Protein AF-A0A6B0V486-F1 (afdb_monomer_lite)

Sequence (222 aa):
MDATRIFWFTLKLLVATIGMCGATREKTVENYVDYVIKLSYTYIDAKIPDNESVVLKNVEIFLNDSLDPHFFREISLGKFSGLGTTFHRTGSCYVKEKRIEFTISCKIEFKDLHVQLPTIKDDGTIITLFINATGNLYLSWPKDENPVKVNIITLSNVTFKMKAYNTYGVESSTMPPTYSLDSDSPTQFKETYKLLFQHLITQGAFKDALELTFKNVPKHPF

Foldseek 3Di:
DDDDPPDPDQPDDDDPDDDDDDPPPRQDPQNVQQVLLLLLLVLCCVLQNQPDWDKDAFDWDDPPVDPDTDTDRIDTLAGKHCPSPQKGFDDDWDWDDDPFWIKIKTKIKRAQIWGFGDDPDPQQKTKIKTKIWIWIFIWIGTPVDDFIAGPWIGTPDIDIDMWIAGNVRHTDPDDDLCCDCDCPRPNNNVRVSVRVVRCCCTPHSVNVSSRVSSRPDDDDPD

Organism: Ixodes ricinus (NCBI:txid34613)

Secondary structure (DSSP, 8-state):
----------------------------HHHHHHHHHHHHHHHHHHHS-TTSEEEEEEEEE--TT-SSPEEEEEEEEEEEESTTTSEEEEEEEEEEE-SSEEEEEEEEEEEEEEEEPPPSSSS--EEEEEEEEEEEEEEEEESSS---EEEEEEEEEEEEEEEEE-TTSPEES---GGG---TT-TT-HHHHHHHHHHHHHHTSHHHHHHHHHHHHS-S---

Radius of gyration: 20.92 Å; chains: 1; bounding box: 58×48×55 Å

Structure (mmCIF, N/CA/C/O backbone):
data_AF-A0A6B0V486-F1
#
_entry.id   AF-A0A6B0V486-F1
#
loop_
_atom_site.group_PDB
_atom_site.id
_atom_site.type_symbol
_atom_site.label_atom_id
_atom_site.label_alt_id
_atom_site.label_comp_id
_atom_site.label_asym_id
_atom_site.label_entity_id
_atom_site.label_seq_id
_atom_site.pdbx_PDB_ins_code
_atom_site.Cartn_x
_atom_site.Cartn_y
_atom_site.Cartn_z
_atom_site.occupancy
_atom_site.B_iso_or_equiv
_atom_site.auth_seq_id
_atom_site.auth_comp_id
_atom_site.auth_asym_id
_atom_site.auth_atom_id
_atom_site.pdbx_PDB_model_num
ATOM 1 N N . MET A 1 1 ? -23.776 -28.032 10.895 1.00 40.59 1 MET A N 1
ATOM 2 C CA . MET A 1 1 ? -24.468 -26.971 10.138 1.00 40.59 1 MET A CA 1
ATOM 3 C C . MET A 1 1 ? -25.088 -26.056 11.160 1.00 40.59 1 MET A C 1
ATOM 5 O O . MET A 1 1 ? -26.015 -26.507 11.812 1.00 40.59 1 MET A O 1
ATOM 9 N N . ASP A 1 2 ? -24.560 -24.849 11.354 1.00 24.97 2 ASP A N 1
ATOM 10 C CA . ASP A 1 2 ? -25.366 -23.827 12.015 1.00 24.97 2 ASP A CA 1
ATOM 11 C C . ASP A 1 2 ? -24.940 -22.402 11.661 1.00 24.97 2 ASP A C 1
ATOM 13 O O . ASP A 1 2 ? -23.786 -22.136 11.326 1.00 24.97 2 ASP A O 1
ATOM 17 N N . ALA A 1 3 ? -25.945 -21.539 11.654 1.00 27.05 3 ALA A N 1
ATOM 18 C CA . ALA A 1 3 ? -26.083 -20.324 10.872 1.00 27.05 3 ALA A CA 1
ATOM 19 C C . ALA A 1 3 ? -25.024 -19.232 11.109 1.00 27.05 3 ALA A C 1
ATOM 21 O O . ALA A 1 3 ? -24.743 -18.801 12.228 1.00 27.05 3 ALA A O 1
ATOM 22 N N . THR A 1 4 ? -24.554 -18.682 9.991 1.00 36.38 4 THR A N 1
ATOM 23 C CA . THR A 1 4 ? -23.971 -17.349 9.818 1.00 36.38 4 THR A CA 1
ATOM 24 C C . THR A 1 4 ? -24.818 -16.268 10.506 1.00 36.38 4 THR A C 1
ATOM 26 O O . THR A 1 4 ? -25.744 -15.703 9.927 1.00 36.38 4 THR A O 1
ATOM 29 N N . ARG A 1 5 ? -24.481 -15.927 11.753 1.00 26.84 5 ARG A N 1
ATOM 30 C CA . ARG A 1 5 ? -24.965 -14.710 12.422 1.00 26.84 5 ARG A CA 1
ATOM 31 C C . ARG A 1 5 ? -24.118 -13.516 11.981 1.00 26.84 5 ARG A C 1
ATOM 33 O O . ARG A 1 5 ? -23.149 -13.143 12.635 1.00 26.84 5 ARG A O 1
ATOM 40 N N . ILE A 1 6 ? -24.495 -12.919 10.854 1.00 35.47 6 ILE A N 1
ATOM 41 C CA . ILE A 1 6 ? -24.053 -11.576 10.459 1.00 35.47 6 ILE A CA 1
ATOM 42 C C . ILE A 1 6 ? -24.842 -10.589 11.329 1.00 35.47 6 ILE A C 1
ATOM 44 O O . ILE A 1 6 ? -26.008 -10.301 11.064 1.00 35.47 6 ILE A O 1
ATOM 48 N N . PHE A 1 7 ? -24.238 -10.144 12.431 1.00 32.81 7 PHE A N 1
ATOM 49 C CA . PHE A 1 7 ? -24.818 -9.132 13.314 1.00 32.81 7 PHE A CA 1
ATOM 50 C C . PHE A 1 7 ? -24.656 -7.750 12.664 1.00 32.81 7 PHE A C 1
ATOM 52 O O . PHE A 1 7 ? -23.556 -7.203 12.613 1.00 32.81 7 PHE A O 1
ATOM 59 N N . TRP A 1 8 ? -25.756 -7.191 12.159 1.00 32.81 8 TRP A N 1
ATOM 60 C CA . TRP A 1 8 ? -25.848 -5.791 11.746 1.00 32.81 8 TRP A CA 1
ATOM 61 C C . TRP A 1 8 ? -25.794 -4.900 12.995 1.00 32.81 8 TRP A C 1
ATOM 63 O O . TRP A 1 8 ? -26.806 -4.704 13.665 1.00 32.81 8 TRP A O 1
ATOM 73 N N . PHE A 1 9 ? -24.616 -4.388 13.356 1.00 36.91 9 PHE A N 1
ATOM 74 C CA . PHE A 1 9 ? -24.486 -3.422 14.449 1.00 36.91 9 PHE A CA 1
ATOM 75 C C . PHE A 1 9 ? -24.796 -2.006 13.946 1.00 36.91 9 PHE A C 1
ATOM 77 O O . PHE A 1 9 ? -23.936 -1.309 13.413 1.00 36.91 9 PHE A O 1
ATOM 84 N N . THR A 1 10 ? -26.035 -1.560 14.150 1.00 38.97 10 THR A N 1
ATOM 85 C CA . THR A 1 10 ? -26.387 -0.135 14.133 1.00 38.97 10 THR A CA 1
ATOM 86 C C . THR A 1 10 ? -25.941 0.485 15.460 1.00 38.97 10 THR A C 1
ATOM 88 O O . THR A 1 10 ? -26.566 0.239 16.493 1.00 38.97 10 THR A O 1
ATOM 91 N N . LEU A 1 11 ? -24.863 1.271 15.465 1.00 40.44 11 LEU A N 1
ATOM 92 C CA . LEU A 1 11 ? -24.477 2.081 16.625 1.00 40.44 11 LEU A CA 1
ATOM 93 C C . LEU A 1 11 ? -25.470 3.254 16.741 1.00 40.44 11 LEU A C 1
ATOM 95 O O . LEU A 1 11 ? -25.288 4.298 16.122 1.00 40.44 11 LEU A O 1
ATOM 99 N N . LYS A 1 12 ? -26.578 3.055 17.464 1.00 34.38 12 LYS A N 1
ATOM 100 C CA . LYS A 1 12 ? -27.584 4.100 17.710 1.00 34.38 12 LYS A CA 1
ATOM 101 C C . LYS A 1 12 ? -27.134 4.990 18.866 1.00 34.38 12 LYS A C 1
ATOM 103 O O . LYS A 1 12 ? -27.199 4.563 20.015 1.00 34.38 12 LYS A O 1
ATOM 108 N N . LEU A 1 13 ? -26.752 6.230 18.572 1.00 38.03 13 LEU A N 1
ATOM 109 C CA . LEU A 1 13 ? -26.669 7.301 19.564 1.00 38.03 13 LEU A CA 1
ATOM 110 C C . LEU A 1 13 ? -27.793 8.308 19.303 1.00 38.03 13 LEU A C 1
ATOM 112 O O . LEU A 1 13 ? -27.991 8.805 18.196 1.00 38.03 13 LEU A O 1
ATOM 116 N N . LEU A 1 14 ? -28.609 8.517 20.331 1.00 28.77 14 LEU A N 1
ATOM 117 C CA . LEU A 1 14 ? -29.852 9.273 20.282 1.00 28.77 14 LEU A CA 1
ATOM 118 C C . LEU A 1 14 ? -29.513 10.759 20.459 1.00 28.77 14 LEU A C 1
ATOM 120 O O . LEU A 1 14 ? -29.313 11.226 21.578 1.00 28.77 14 LEU A O 1
ATOM 124 N N . VAL A 1 15 ? -29.411 11.502 19.355 1.00 34.34 15 VAL A N 1
ATOM 125 C CA . VAL A 1 15 ? -29.242 12.961 19.404 1.00 34.34 15 VAL A CA 1
ATOM 126 C C . VAL A 1 15 ? -30.599 13.590 19.712 1.00 34.34 15 VAL A C 1
ATOM 128 O O . VAL A 1 15 ? -31.441 13.771 18.834 1.00 34.34 15 VAL A O 1
ATOM 131 N N . ALA A 1 16 ? -30.822 13.911 20.984 1.00 27.11 16 ALA A N 1
ATOM 132 C CA . ALA A 1 16 ? -31.901 14.789 21.410 1.00 27.11 16 ALA A CA 1
ATOM 133 C C . ALA A 1 16 ? -31.528 16.244 21.082 1.00 27.11 16 ALA A C 1
ATOM 135 O O . ALA A 1 16 ? -31.061 16.986 21.942 1.00 27.11 16 ALA A O 1
ATOM 136 N N . THR A 1 17 ? -31.733 16.666 19.834 1.00 31.48 17 THR A N 1
ATOM 137 C CA . THR A 1 17 ? -31.827 18.094 19.501 1.00 31.48 17 THR A CA 1
ATOM 138 C C . THR A 1 17 ? -33.126 18.354 18.760 1.00 31.48 17 THR A C 1
ATOM 140 O O . THR A 1 17 ? -33.416 17.779 17.716 1.00 31.48 17 THR A O 1
ATOM 143 N N . ILE A 1 18 ? -33.925 19.195 19.399 1.00 33.62 18 ILE A N 1
ATOM 144 C CA . ILE A 1 18 ? -35.280 19.605 19.072 1.00 33.62 18 ILE A CA 1
ATOM 145 C C . ILE A 1 18 ? -35.283 20.335 17.720 1.00 33.62 18 ILE A C 1
ATOM 147 O O . ILE A 1 18 ? -34.531 21.288 17.546 1.00 33.62 18 ILE A O 1
ATOM 151 N N . GLY A 1 19 ? -36.176 19.938 16.808 1.00 28.73 19 GLY A N 1
ATOM 152 C CA . GLY A 1 19 ? -36.630 20.798 15.710 1.00 28.73 19 GLY A CA 1
ATOM 153 C C . GLY A 1 19 ? -36.353 20.303 14.286 1.00 28.73 19 GLY A C 1
ATOM 154 O O . GLY A 1 19 ? -35.227 20.328 13.814 1.00 28.73 19 GLY A O 1
ATOM 155 N N . MET A 1 20 ? -37.460 20.019 13.591 1.00 27.27 20 MET A N 1
ATOM 156 C CA . MET A 1 20 ? -37.656 20.006 12.132 1.00 27.27 20 MET A CA 1
ATOM 157 C C . MET A 1 20 ? -37.222 18.763 11.331 1.00 27.27 20 MET A C 1
ATOM 159 O O . MET A 1 20 ? -36.062 18.384 11.252 1.00 27.27 20 MET A O 1
ATOM 163 N N . CYS A 1 21 ? -38.245 18.171 10.700 1.00 40.22 21 CYS A N 1
ATOM 164 C CA . CYS A 1 21 ? -38.245 17.129 9.675 1.00 40.22 21 CYS A CA 1
ATOM 165 C C . CYS A 1 21 ? -36.930 16.938 8.902 1.00 40.22 21 CYS A C 1
ATOM 167 O O . CYS A 1 21 ? -36.522 17.783 8.112 1.00 40.22 21 CYS A O 1
ATOM 169 N N . GLY A 1 22 ? -36.374 15.737 9.014 1.00 28.88 22 GLY A N 1
ATOM 170 C CA . GLY A 1 22 ? -35.375 15.210 8.097 1.00 28.88 22 GLY A CA 1
ATOM 171 C C . GLY A 1 22 ? -35.022 13.803 8.541 1.00 28.88 22 GLY A C 1
ATOM 172 O O . GLY A 1 22 ? -34.580 13.620 9.670 1.00 28.88 22 GLY A O 1
ATOM 173 N N . ALA A 1 23 ? -35.275 12.805 7.695 1.00 32.88 23 ALA A N 1
ATOM 174 C CA . ALA A 1 23 ? -34.935 11.415 7.967 1.00 32.88 23 ALA A CA 1
ATOM 175 C C . ALA A 1 23 ? -33.474 11.316 8.439 1.00 32.88 23 ALA A C 1
ATOM 177 O O . ALA A 1 23 ? -32.541 11.550 7.667 1.00 32.88 23 ALA A O 1
ATOM 178 N N . THR A 1 24 ? -33.272 11.006 9.718 1.00 39.06 24 THR A N 1
ATOM 179 C CA . THR A 1 24 ? -31.953 10.772 10.297 1.00 39.06 24 THR A CA 1
ATOM 180 C C . THR A 1 24 ? -31.393 9.510 9.660 1.00 39.06 24 THR A C 1
ATOM 182 O O . THR A 1 24 ? -31.768 8.391 9.998 1.00 39.06 24 THR A O 1
ATOM 185 N N . ARG A 1 25 ? -30.531 9.688 8.655 1.00 43.19 25 ARG A N 1
ATOM 186 C CA . ARG A 1 25 ? -29.851 8.586 7.977 1.00 43.19 25 ARG A CA 1
ATOM 187 C C . ARG A 1 25 ? -28.989 7.880 9.019 1.00 43.19 25 ARG A C 1
ATOM 189 O O . ARG A 1 25 ? -28.027 8.475 9.505 1.00 43.19 25 ARG A O 1
ATOM 196 N N . GLU A 1 26 ? -29.365 6.653 9.387 1.00 52.22 26 GLU A N 1
ATOM 197 C CA . GLU A 1 26 ? -28.561 5.826 10.283 1.00 52.22 26 GLU A CA 1
ATOM 198 C C . GLU A 1 26 ? -27.143 5.763 9.736 1.00 52.22 26 GLU A C 1
ATOM 200 O O . GLU A 1 26 ? -26.881 5.556 8.547 1.00 52.22 26 GLU A O 1
ATOM 205 N N . LYS A 1 27 ? -26.219 6.064 10.623 1.00 62.62 27 LYS A N 1
ATOM 206 C CA . LYS A 1 27 ? -24.871 6.420 10.272 1.00 62.62 27 LYS A CA 1
ATOM 207 C C . LYS A 1 27 ? -24.069 5.226 10.841 1.00 62.62 27 LYS A C 1
ATOM 209 O O . LYS A 1 27 ? -24.145 4.939 12.031 1.00 62.62 27 LYS A O 1
ATOM 214 N N . THR A 1 28 ? -23.401 4.459 9.972 1.00 81.50 28 THR A N 1
ATOM 215 C CA . THR A 1 28 ? -22.744 3.188 10.336 1.00 81.50 28 THR A CA 1
ATOM 216 C C . THR A 1 28 ? -21.218 3.313 10.413 1.00 81.50 28 THR A C 1
ATOM 218 O O . THR A 1 28 ? -20.639 4.296 9.943 1.00 81.50 28 THR A O 1
ATOM 221 N N . VAL A 1 29 ? -20.552 2.295 10.971 1.00 84.94 29 VAL A N 1
ATOM 222 C CA . VAL A 1 29 ? -19.079 2.198 11.001 1.00 84.94 29 VAL A CA 1
ATOM 223 C C . VAL A 1 29 ? -18.490 2.256 9.590 1.00 84.94 29 VAL A C 1
ATOM 225 O O . VAL A 1 29 ? -17.462 2.886 9.371 1.00 84.94 29 VAL A O 1
ATOM 228 N N . GLU A 1 30 ? -19.165 1.671 8.608 1.00 89.69 30 GLU A N 1
ATOM 229 C CA . GLU A 1 30 ? -18.792 1.755 7.198 1.00 89.69 30 GLU A CA 1
ATOM 230 C C . GLU A 1 30 ? -18.771 3.198 6.692 1.00 89.69 30 GLU A C 1
ATOM 232 O O . GLU A 1 30 ? -17.786 3.614 6.089 1.00 89.69 30 GLU A O 1
ATOM 237 N N . ASN A 1 31 ? -19.812 3.984 6.995 1.00 88.00 31 ASN A N 1
ATOM 238 C CA . ASN A 1 31 ? -19.870 5.393 6.600 1.00 88.00 31 ASN A CA 1
ATOM 239 C C . ASN A 1 31 ? -18.742 6.206 7.251 1.00 88.00 31 ASN A C 1
ATOM 241 O O . ASN A 1 31 ? -18.220 7.134 6.635 1.00 88.00 31 ASN A O 1
ATOM 245 N N . TYR A 1 32 ? -18.367 5.872 8.492 1.00 86.81 32 TYR A N 1
ATOM 246 C CA . TYR A 1 32 ? -17.220 6.486 9.160 1.00 86.81 32 TYR A CA 1
ATOM 247 C C . TYR A 1 32 ? -15.920 6.175 8.424 1.00 86.81 32 TYR A C 1
ATOM 249 O O . TYR A 1 32 ? -15.162 7.085 8.098 1.00 86.81 32 TYR A O 1
ATOM 257 N N . VAL A 1 33 ? -15.672 4.891 8.159 1.00 90.19 33 VAL A N 1
ATOM 258 C CA . VAL A 1 33 ? -14.440 4.431 7.519 1.00 90.19 33 VAL A CA 1
ATOM 259 C C . VAL A 1 33 ? -14.327 5.007 6.111 1.00 90.19 33 VAL A C 1
ATOM 261 O O . VAL A 1 33 ? -13.275 5.538 5.778 1.00 90.19 33 VAL A O 1
ATOM 264 N N . ASP A 1 34 ? -15.401 5.012 5.321 1.00 92.06 34 ASP A N 1
ATOM 265 C CA . ASP A 1 34 ? -15.408 5.627 3.986 1.00 92.06 34 ASP A CA 1
ATOM 266 C C . ASP A 1 34 ? -15.099 7.121 4.036 1.00 92.06 34 ASP A C 1
ATOM 268 O O . ASP A 1 34 ? -14.354 7.638 3.205 1.00 92.06 34 ASP A O 1
ATOM 272 N N . TYR A 1 35 ? -15.665 7.824 5.020 1.00 90.69 35 TYR A N 1
ATOM 273 C CA . TYR A 1 35 ? -15.406 9.244 5.215 1.00 90.69 35 TYR A CA 1
ATOM 274 C C . TYR A 1 35 ? -13.936 9.504 5.555 1.00 90.69 35 TYR A C 1
ATOM 276 O O . TYR A 1 35 ? -13.316 10.375 4.945 1.00 90.69 35 TYR A O 1
ATOM 284 N N . VAL A 1 36 ? -13.361 8.728 6.479 1.00 90.81 36 VAL A N 1
ATOM 285 C CA . VAL A 1 36 ? -11.938 8.832 6.830 1.00 90.81 36 VAL A CA 1
ATOM 286 C C . VAL A 1 36 ? -11.062 8.498 5.626 1.00 90.81 36 VAL A C 1
ATOM 288 O O . VAL A 1 36 ? -10.146 9.253 5.328 1.00 90.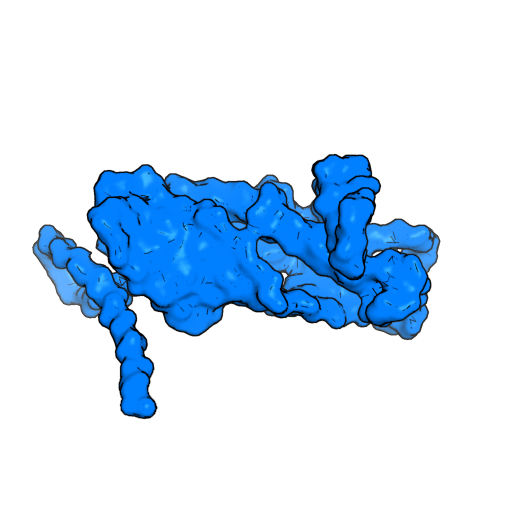81 36 VAL A O 1
ATOM 291 N N . ILE A 1 37 ? -11.349 7.416 4.898 1.00 92.94 37 ILE A N 1
ATOM 292 C CA . ILE A 1 37 ? -10.597 7.041 3.695 1.00 92.94 37 ILE A CA 1
ATOM 293 C C . ILE A 1 37 ? -10.638 8.174 2.666 1.00 92.94 37 ILE A C 1
ATOM 295 O O . ILE A 1 37 ? -9.594 8.583 2.162 1.00 92.94 37 ILE A O 1
ATOM 299 N N . LYS A 1 38 ? -11.812 8.762 2.418 1.00 92.38 38 LYS A N 1
ATOM 300 C CA . LYS A 1 38 ? -11.943 9.903 1.508 1.00 92.38 38 LYS A CA 1
ATOM 301 C C . LYS A 1 38 ? -11.098 11.098 1.953 1.00 92.38 38 LYS A C 1
ATOM 303 O O . LYS A 1 38 ? -10.471 11.744 1.118 1.00 92.38 38 LYS A O 1
ATOM 308 N N . LEU A 1 39 ? -11.079 11.402 3.250 1.00 91.56 39 LEU A N 1
ATOM 309 C CA . LEU A 1 39 ? -10.234 12.466 3.796 1.00 91.56 39 LEU A CA 1
ATOM 310 C C . LEU A 1 39 ? -8.746 12.122 3.753 1.00 91.56 39 LEU A C 1
ATOM 312 O O . LEU A 1 39 ? -7.924 13.027 3.665 1.00 91.56 39 LEU A O 1
ATOM 316 N N . SER A 1 40 ? -8.393 10.837 3.789 1.00 92.50 40 SER A N 1
ATOM 317 C CA . SER A 1 40 ? -6.995 10.411 3.811 1.00 92.50 40 SER A CA 1
ATOM 318 C C . SER A 1 40 ? -6.250 10.775 2.538 1.00 92.50 40 SER A C 1
ATOM 320 O O . SER A 1 40 ? -5.040 10.955 2.599 1.00 92.50 40 SER A O 1
ATOM 322 N N . TYR A 1 41 ? -6.962 10.993 1.425 1.00 92.00 41 TYR A N 1
ATOM 323 C CA . TYR A 1 41 ? -6.368 11.459 0.175 1.00 92.00 41 TYR A CA 1
ATOM 324 C C . TYR A 1 41 ? -5.469 12.684 0.373 1.00 92.00 41 TYR A C 1
ATOM 326 O O . TYR A 1 41 ? -4.337 12.664 -0.091 1.00 92.00 41 TYR A O 1
ATOM 334 N N . THR A 1 42 ? -5.911 13.713 1.104 1.00 92.00 42 THR A N 1
ATOM 335 C CA . THR A 1 42 ? -5.112 14.940 1.271 1.00 92.00 42 THR A CA 1
ATOM 336 C C . THR A 1 42 ? -3.834 14.697 2.071 1.00 92.00 42 THR A C 1
ATOM 338 O O . THR A 1 42 ? -2.797 15.284 1.780 1.00 92.00 42 THR A O 1
ATOM 341 N N . TYR A 1 43 ? -3.885 13.813 3.068 1.00 94.19 43 TYR A N 1
ATOM 342 C CA . TYR A 1 43 ? -2.721 13.446 3.872 1.00 94.19 43 TYR A CA 1
ATOM 343 C C . TYR A 1 43 ? -1.778 12.495 3.134 1.00 94.19 43 TYR A C 1
ATOM 345 O O . TYR A 1 43 ? -0.566 12.569 3.334 1.00 94.19 43 TYR A O 1
ATOM 353 N N . ILE A 1 44 ? -2.328 11.604 2.305 1.00 94.69 44 ILE A N 1
ATOM 354 C CA . ILE A 1 44 ? -1.557 10.702 1.452 1.00 94.69 44 ILE A CA 1
ATOM 355 C C . ILE A 1 44 ? -0.845 11.525 0.386 1.00 94.69 44 ILE A C 1
ATOM 357 O O . ILE A 1 44 ? 0.366 11.412 0.303 1.00 94.69 44 ILE A O 1
ATOM 361 N N . ASP A 1 45 ? -1.539 12.404 -0.336 1.00 94.19 45 ASP A N 1
ATOM 362 C CA . ASP A 1 45 ? -0.952 13.265 -1.372 1.00 94.19 45 ASP A CA 1
ATOM 363 C C . ASP A 1 45 ? 0.122 14.206 -0.800 1.00 94.19 45 ASP A C 1
ATOM 365 O O . ASP A 1 45 ? 1.183 14.376 -1.386 1.00 94.19 45 ASP A O 1
ATOM 369 N N . ALA A 1 46 ? -0.070 14.725 0.418 1.00 93.56 46 ALA A N 1
ATOM 370 C CA . ALA A 1 46 ? 0.949 15.539 1.085 1.00 93.56 46 ALA A CA 1
ATOM 371 C C . ALA A 1 46 ? 2.234 14.765 1.453 1.00 93.56 46 ALA A C 1
ATOM 373 O O . ALA A 1 46 ? 3.291 15.375 1.614 1.00 93.56 46 ALA A O 1
ATOM 374 N N . LYS A 1 47 ? 2.153 13.443 1.654 1.00 92.50 47 LYS A N 1
ATOM 375 C CA . LYS A 1 47 ? 3.295 12.584 2.031 1.00 92.50 47 LYS A CA 1
ATOM 376 C C . LYS A 1 47 ? 3.864 11.786 0.858 1.00 92.50 47 LYS A C 1
ATOM 378 O O . LYS A 1 47 ? 5.037 11.423 0.883 1.00 92.50 47 LYS A O 1
ATOM 383 N N . ILE A 1 48 ? 3.019 11.462 -0.109 1.00 93.88 48 ILE A N 1
ATOM 384 C CA . ILE A 1 48 ? 3.275 10.656 -1.297 1.00 93.88 48 ILE A CA 1
ATOM 385 C C . ILE A 1 48 ? 2.561 11.361 -2.464 1.00 93.88 48 ILE A C 1
ATOM 387 O O . ILE A 1 48 ? 1.474 10.933 -2.859 1.00 93.88 48 ILE A O 1
ATOM 391 N N . PRO A 1 49 ? 3.128 12.469 -2.974 1.00 93.00 49 PRO A N 1
ATOM 392 C CA . PRO A 1 49 ? 2.521 13.213 -4.070 1.00 93.00 49 PRO A CA 1
ATOM 393 C C . PRO A 1 49 ? 2.506 12.395 -5.360 1.00 93.00 49 PRO A C 1
ATOM 395 O O . PRO A 1 49 ? 3.474 11.696 -5.672 1.00 93.00 49 PRO A O 1
ATOM 398 N N . ASP A 1 50 ? 1.453 12.553 -6.162 1.00 89.19 50 ASP A N 1
ATOM 399 C CA . ASP A 1 50 ? 1.271 11.775 -7.397 1.00 89.19 50 ASP A CA 1
ATOM 400 C C . ASP A 1 50 ? 2.362 12.026 -8.478 1.00 89.19 50 ASP A C 1
ATOM 402 O O . ASP A 1 50 ? 2.501 11.287 -9.456 1.00 89.19 50 ASP A O 1
ATOM 406 N N . ASN A 1 51 ? 3.144 13.100 -8.346 1.00 84.25 51 ASN A N 1
ATOM 407 C CA . ASN A 1 51 ? 4.165 13.525 -9.314 1.00 84.25 51 ASN A CA 1
ATOM 408 C C . ASN A 1 51 ? 5.612 13.244 -8.863 1.00 84.25 51 ASN A C 1
ATOM 410 O O . ASN A 1 51 ? 6.554 13.458 -9.647 1.00 84.25 51 ASN A O 1
ATOM 414 N N . GLU A 1 52 ? 5.792 12.730 -7.647 1.00 92.94 52 GLU A N 1
ATOM 415 C CA . GLU A 1 52 ? 7.089 12.449 -7.040 1.00 92.94 52 GLU A CA 1
ATOM 416 C C . GLU A 1 52 ? 7.343 10.948 -6.928 1.00 92.94 52 GLU A C 1
ATOM 418 O O . GLU A 1 52 ? 6.443 10.132 -6.730 1.00 92.94 52 GLU A O 1
ATOM 423 N N . SER A 1 53 ? 8.609 10.562 -7.091 1.00 94.62 53 SER A N 1
ATOM 424 C CA . SER A 1 53 ? 8.989 9.164 -6.933 1.00 94.62 53 SER A CA 1
ATOM 425 C C . SER A 1 53 ? 9.021 8.810 -5.454 1.00 94.62 53 SER A C 1
ATOM 427 O O . SER A 1 53 ? 9.743 9.434 -4.678 1.00 94.62 53 SER A O 1
ATOM 429 N N . VAL A 1 54 ? 8.319 7.748 -5.070 1.00 96.00 54 VAL A N 1
ATOM 430 C CA . VAL A 1 54 ? 8.406 7.197 -3.719 1.00 96.00 54 VAL A CA 1
ATOM 431 C C . VAL A 1 54 ? 9.747 6.501 -3.565 1.00 96.00 54 VAL A C 1
ATOM 433 O O . VAL A 1 54 ? 10.075 5.581 -4.319 1.00 96.00 54 VAL A O 1
ATOM 436 N N . VAL A 1 55 ? 10.523 6.941 -2.580 1.00 95.12 55 VAL A N 1
ATOM 437 C CA . VAL A 1 55 ? 11.825 6.367 -2.243 1.00 95.12 55 VAL A CA 1
ATOM 438 C C . VAL A 1 55 ? 11.764 5.795 -0.836 1.00 95.12 55 VAL A C 1
ATOM 440 O O . VAL A 1 55 ? 11.518 6.513 0.132 1.00 95.12 55 VAL A O 1
ATOM 443 N N . LEU A 1 56 ? 12.002 4.492 -0.728 1.00 94.75 56 LEU A N 1
ATOM 444 C CA . LEU A 1 56 ? 12.147 3.796 0.540 1.00 94.75 56 LEU A CA 1
ATOM 445 C C . LEU A 1 56 ? 13.620 3.773 0.951 1.00 94.75 56 LEU A C 1
ATOM 447 O O . LEU A 1 56 ? 14.504 3.621 0.106 1.00 94.75 56 LEU A O 1
ATOM 451 N N . LYS A 1 57 ? 13.883 3.917 2.252 1.00 94.19 57 LYS A N 1
ATOM 452 C CA . LYS A 1 57 ? 15.236 3.959 2.821 1.00 94.19 57 LYS A CA 1
ATOM 453 C C . LYS A 1 57 ? 15.385 2.918 3.918 1.00 94.19 57 LYS A C 1
ATOM 455 O O . LYS A 1 57 ? 14.491 2.795 4.748 1.00 94.19 57 LYS A O 1
ATOM 460 N N . ASN A 1 58 ? 16.535 2.246 3.943 1.00 93.94 58 ASN A N 1
ATOM 461 C CA . ASN A 1 58 ? 16.904 1.233 4.937 1.00 93.94 58 ASN A CA 1
ATOM 462 C C . ASN A 1 58 ? 15.821 0.155 5.125 1.00 93.94 58 ASN A C 1
ATOM 464 O O . ASN A 1 58 ? 15.360 -0.077 6.240 1.00 93.94 58 ASN A O 1
ATOM 468 N N . VAL A 1 59 ? 15.389 -0.464 4.024 1.00 93.81 59 VAL A N 1
ATOM 469 C CA . VAL A 1 59 ? 14.353 -1.505 4.042 1.00 93.81 59 VAL A CA 1
ATOM 470 C C . VAL A 1 59 ? 14.983 -2.879 3.890 1.00 93.81 59 VAL A C 1
ATOM 472 O O . VAL A 1 59 ? 15.830 -3.091 3.024 1.00 93.81 59 VAL A O 1
ATOM 475 N N . GLU A 1 60 ? 14.520 -3.816 4.709 1.00 93.38 60 GLU A N 1
ATOM 476 C CA . GLU A 1 60 ? 14.869 -5.232 4.644 1.00 93.38 60 GLU A CA 1
ATOM 477 C C . GLU A 1 60 ? 13.656 -6.035 4.189 1.00 93.38 60 GLU A C 1
ATOM 479 O O . GLU A 1 60 ? 12.547 -5.847 4.698 1.00 93.38 60 GLU A O 1
ATOM 484 N N . ILE A 1 61 ? 13.863 -6.932 3.227 1.00 92.69 61 ILE A N 1
ATOM 485 C CA . ILE A 1 61 ? 12.837 -7.869 2.767 1.00 92.69 61 ILE A CA 1
ATOM 486 C C . ILE A 1 61 ? 13.390 -9.292 2.745 1.00 92.69 61 ILE A C 1
ATOM 488 O O . ILE A 1 61 ? 14.569 -9.506 2.472 1.00 92.69 61 ILE A O 1
ATOM 492 N N . PHE A 1 62 ? 12.521 -10.269 2.974 1.00 90.12 62 PHE A N 1
ATOM 493 C CA . PHE A 1 62 ? 12.853 -11.689 2.893 1.00 90.12 62 PHE A CA 1
ATOM 494 C C . PHE A 1 62 ? 12.224 -12.258 1.620 1.00 90.12 62 PHE A C 1
ATOM 496 O O . PHE A 1 62 ? 11.002 -12.354 1.518 1.00 90.12 62 PHE A O 1
ATOM 503 N N . LEU A 1 63 ? 13.052 -12.565 0.619 1.00 87.81 63 LEU A N 1
ATOM 504 C CA . LEU A 1 63 ? 12.601 -13.102 -0.668 1.00 87.81 63 LEU A CA 1
ATOM 505 C C . LEU A 1 63 ? 12.499 -14.626 -0.604 1.00 87.81 63 LEU A C 1
ATOM 507 O O . LEU A 1 63 ? 13.403 -15.272 -0.088 1.00 87.81 63 LEU A O 1
ATOM 511 N N . ASN A 1 64 ? 11.432 -15.198 -1.174 1.00 82.44 64 ASN A N 1
ATOM 512 C CA . ASN A 1 64 ? 11.227 -16.650 -1.308 1.00 82.44 64 ASN A CA 1
ATOM 513 C C . ASN A 1 64 ? 11.445 -17.440 -0.006 1.00 82.44 64 ASN A C 1
ATOM 515 O O . ASN A 1 64 ? 12.078 -18.494 -0.023 1.00 82.44 64 ASN A O 1
ATOM 519 N N . ASP A 1 65 ? 10.975 -16.898 1.120 1.00 76.81 65 ASP A N 1
ATOM 520 C CA . ASP A 1 65 ? 11.156 -17.485 2.455 1.00 76.81 65 ASP A CA 1
ATOM 521 C C . ASP A 1 65 ? 12.633 -17.722 2.845 1.00 76.81 65 ASP A C 1
ATOM 523 O O . ASP A 1 65 ? 12.937 -18.531 3.724 1.00 76.81 65 ASP A O 1
ATOM 527 N N . SER A 1 66 ? 13.565 -17.003 2.206 1.00 84.12 66 SER A N 1
ATOM 528 C CA . SER A 1 66 ? 14.977 -16.968 2.588 1.00 84.12 66 SER A CA 1
ATOM 529 C C . SER A 1 66 ? 15.123 -16.476 4.026 1.00 84.12 66 SER A C 1
ATOM 531 O O . SER A 1 66 ? 14.441 -15.540 4.444 1.00 84.12 66 SER A O 1
ATOM 533 N N . LEU A 1 67 ? 16.051 -17.079 4.771 1.00 85.56 67 LEU A N 1
ATOM 534 C CA . LEU A 1 67 ? 16.446 -16.605 6.100 1.00 85.56 67 LEU A CA 1
ATOM 535 C C . LEU A 1 67 ? 17.375 -15.386 6.026 1.00 85.56 67 LEU A C 1
ATOM 537 O O . LEU A 1 67 ? 17.488 -14.647 7.002 1.00 85.56 67 LEU A O 1
ATOM 541 N N . ASP A 1 68 ? 18.007 -15.170 4.872 1.00 89.88 68 ASP A N 1
ATOM 542 C CA . ASP A 1 68 ? 18.886 -14.035 4.629 1.00 89.88 68 ASP A CA 1
ATOM 543 C C . ASP A 1 68 ? 18.074 -12.856 4.067 1.00 89.88 68 ASP A C 1
ATOM 545 O O . ASP A 1 68 ? 17.483 -12.983 2.983 1.00 89.88 68 ASP A O 1
ATOM 549 N N . PRO A 1 69 ? 18.024 -11.710 4.773 1.00 90.88 69 PRO A N 1
ATOM 550 C CA . PRO A 1 69 ? 17.319 -10.535 4.292 1.00 90.88 69 PRO A CA 1
ATOM 551 C C . PRO A 1 69 ? 18.091 -9.851 3.162 1.00 90.88 69 PRO A C 1
ATOM 553 O O . PRO A 1 69 ? 19.310 -9.678 3.206 1.00 90.88 69 PRO A O 1
ATOM 556 N N . HIS A 1 70 ? 17.352 -9.366 2.172 1.00 92.06 70 HIS A N 1
ATOM 557 C CA . HIS A 1 70 ? 17.860 -8.440 1.172 1.00 92.06 70 HIS A CA 1
ATOM 558 C C . HIS A 1 70 ? 17.705 -7.009 1.686 1.00 92.06 70 HIS A C 1
ATOM 560 O O . HIS A 1 70 ? 16.588 -6.528 1.894 1.00 92.06 70 HIS A O 1
ATOM 566 N N . PHE A 1 71 ? 18.836 -6.329 1.883 1.00 93.75 71 PHE A N 1
ATOM 567 C CA . PHE A 1 71 ? 18.880 -4.959 2.386 1.00 93.75 71 PHE A CA 1
ATOM 568 C C . PHE A 1 71 ? 18.946 -3.934 1.248 1.00 93.75 71 PHE A C 1
ATOM 570 O O . PHE A 1 71 ? 19.853 -3.961 0.412 1.00 93.75 71 PHE A O 1
ATOM 577 N N . PHE A 1 72 ? 18.033 -2.966 1.276 1.00 93.75 72 PHE A N 1
ATOM 578 C CA . PHE A 1 72 ? 18.027 -1.798 0.403 1.00 93.75 72 PHE A CA 1
ATOM 579 C C . PHE A 1 72 ? 18.330 -0.544 1.218 1.00 93.75 72 PHE A C 1
ATOM 581 O O . PHE A 1 72 ? 17.495 -0.065 1.988 1.00 93.75 72 PHE A O 1
ATOM 588 N N . ARG A 1 73 ? 19.511 0.046 0.999 1.00 95.25 73 ARG A N 1
ATOM 589 C CA . ARG A 1 73 ? 19.837 1.360 1.577 1.00 95.25 73 ARG A CA 1
ATOM 590 C C . ARG A 1 73 ? 18.875 2.431 1.069 1.00 95.25 73 ARG A C 1
ATOM 592 O O . ARG A 1 73 ? 18.372 3.232 1.850 1.00 95.25 73 ARG A O 1
ATOM 599 N N . GLU A 1 74 ? 18.634 2.426 -0.236 1.00 95.25 74 GLU A N 1
ATOM 600 C CA . GLU A 1 74 ? 17.689 3.303 -0.910 1.00 95.25 74 GLU A CA 1
ATOM 601 C C . GLU A 1 74 ? 17.124 2.578 -2.134 1.00 95.25 74 GLU A C 1
ATOM 603 O O . GLU A 1 74 ? 17.875 1.954 -2.885 1.00 95.25 74 GLU A O 1
ATOM 608 N N . ILE A 1 75 ? 15.808 2.638 -2.326 1.00 94.69 75 ILE A N 1
ATOM 609 C CA . ILE A 1 75 ? 15.141 2.081 -3.503 1.00 94.69 75 ILE A CA 1
ATOM 610 C C . ILE A 1 75 ? 13.932 2.928 -3.886 1.00 94.69 75 ILE A C 1
ATOM 612 O O . ILE A 1 75 ? 13.112 3.285 -3.041 1.00 94.69 75 ILE A O 1
ATOM 616 N N . SER A 1 76 ? 13.810 3.248 -5.175 1.00 95.56 76 SER A N 1
ATOM 617 C CA . SER A 1 76 ? 12.634 3.936 -5.698 1.00 95.56 76 SER A CA 1
ATOM 618 C C . SER A 1 76 ? 11.584 2.935 -6.164 1.00 95.56 76 SER A C 1
ATOM 620 O O . SER A 1 76 ? 11.874 2.050 -6.967 1.00 95.56 76 SER A O 1
ATOM 622 N N . LEU A 1 77 ? 10.351 3.119 -5.698 1.00 95.69 77 LEU A N 1
ATOM 623 C CA . LEU A 1 77 ? 9.174 2.427 -6.216 1.00 95.69 77 LEU A CA 1
ATOM 624 C C . LEU A 1 77 ? 8.582 3.121 -7.448 1.00 95.69 77 LEU A C 1
ATOM 626 O O . LEU A 1 77 ? 7.692 2.577 -8.084 1.00 95.69 77 LEU A O 1
ATOM 630 N N . GLY A 1 78 ? 9.102 4.288 -7.827 1.00 95.88 78 GLY A N 1
ATOM 631 C CA . GLY A 1 78 ? 8.545 5.093 -8.906 1.00 95.88 78 GLY A CA 1
ATOM 632 C C . GLY A 1 78 ? 7.444 6.037 -8.431 1.00 95.88 78 GLY A C 1
ATOM 633 O O . GLY A 1 78 ? 7.261 6.255 -7.231 1.00 95.88 78 GLY A O 1
ATOM 634 N N . LYS A 1 79 ? 6.749 6.648 -9.389 1.00 96.31 79 LYS A N 1
ATOM 635 C CA . LYS A 1 79 ? 5.729 7.675 -9.146 1.00 96.31 79 LYS A CA 1
ATOM 636 C C . LYS A 1 79 ? 4.357 7.037 -9.126 1.00 96.31 79 LYS A C 1
ATOM 638 O O . LYS A 1 79 ? 3.925 6.500 -10.145 1.00 96.31 79 LYS A O 1
ATOM 643 N N . PHE A 1 80 ? 3.697 7.069 -7.980 1.00 95.62 80 PHE A N 1
ATOM 644 C CA . PHE A 1 80 ? 2.334 6.570 -7.861 1.00 95.62 80 PHE A CA 1
ATOM 645 C C . PHE A 1 80 ? 1.372 7.612 -8.415 1.00 95.62 80 PHE A C 1
ATOM 647 O O . PHE A 1 80 ? 1.579 8.789 -8.195 1.00 95.62 80 PHE A O 1
ATOM 654 N N . SER A 1 81 ? 0.318 7.193 -9.100 1.00 93.06 81 SER A N 1
ATOM 655 C CA . SER A 1 81 ? -0.797 8.068 -9.446 1.00 93.06 81 SER A CA 1
ATOM 656 C C . SER A 1 81 ? -2.079 7.459 -8.908 1.00 93.06 81 SER A C 1
ATOM 658 O O . SER A 1 81 ? -2.425 6.318 -9.231 1.00 93.06 81 SER A O 1
ATOM 660 N N . GLY A 1 82 ? -2.764 8.218 -8.056 1.00 89.44 82 GLY A N 1
ATOM 661 C CA . GLY A 1 82 ? -4.008 7.806 -7.428 1.00 89.44 82 GLY A CA 1
ATOM 662 C C . GLY A 1 82 ? -3.837 6.890 -6.219 1.00 89.44 82 GLY A C 1
ATOM 663 O O . GLY A 1 82 ? -4.765 6.153 -5.894 1.00 89.44 82 GLY A O 1
ATOM 664 N N . LEU A 1 83 ? -2.701 6.917 -5.509 1.00 92.62 83 LEU A N 1
ATOM 665 C CA . LEU A 1 83 ? -2.505 6.065 -4.322 1.00 92.62 83 LEU A CA 1
ATOM 666 C C . LEU A 1 83 ? -3.583 6.298 -3.253 1.00 92.62 83 LEU A C 1
ATOM 668 O O . LEU A 1 83 ? -4.119 5.344 -2.693 1.00 92.62 83 LEU A O 1
ATOM 672 N N . GLY A 1 84 ? -3.927 7.561 -2.993 1.00 90.25 84 GLY A N 1
ATOM 673 C CA . GLY A 1 84 ? -4.983 7.912 -2.041 1.00 90.25 84 GLY A CA 1
ATOM 674 C C . GLY A 1 84 ? -6.404 7.791 -2.600 1.00 90.25 84 GLY A C 1
ATOM 675 O O . GLY A 1 84 ? -7.333 7.573 -1.831 1.00 90.25 84 GLY A O 1
ATOM 676 N N . THR A 1 85 ? -6.597 7.915 -3.917 1.00 92.12 85 THR A N 1
ATOM 677 C CA . THR A 1 85 ? -7.933 7.888 -4.545 1.00 92.12 85 THR A CA 1
ATOM 678 C C . THR A 1 85 ? -8.396 6.489 -4.938 1.00 92.12 85 THR A C 1
ATOM 680 O O . THR A 1 85 ? -9.598 6.251 -5.025 1.00 92.12 85 THR A O 1
ATOM 683 N N . THR A 1 86 ? -7.462 5.564 -5.165 1.00 94.25 86 THR A N 1
ATOM 684 C CA . THR A 1 86 ? -7.746 4.153 -5.477 1.00 94.25 86 THR A CA 1
ATOM 685 C C . THR A 1 86 ? -7.886 3.287 -4.232 1.00 94.25 86 THR A C 1
ATOM 687 O O . THR A 1 86 ? -8.274 2.130 -4.358 1.00 94.25 86 THR A O 1
ATOM 690 N N . PHE A 1 87 ? -7.568 3.827 -3.050 1.00 94.88 87 PHE A N 1
ATOM 691 C CA . PHE A 1 87 ? -7.745 3.165 -1.765 1.00 94.88 87 PHE A CA 1
ATOM 692 C C . PHE A 1 87 ? -9.186 3.304 -1.280 1.00 94.88 87 PHE A C 1
ATOM 694 O O . PHE A 1 87 ? -9.643 4.406 -0.974 1.00 94.88 87 PHE A O 1
ATOM 701 N N . HIS A 1 88 ? -9.899 2.188 -1.139 1.00 94.69 88 HIS A N 1
ATOM 702 C CA . HIS A 1 88 ? -11.262 2.201 -0.609 1.00 94.69 88 HIS A CA 1
ATOM 703 C C . HIS A 1 88 ? -11.633 0.931 0.143 1.00 94.69 88 HIS A C 1
ATOM 705 O O . HIS A 1 88 ? -11.037 -0.133 -0.017 1.00 94.69 88 HIS A O 1
ATOM 711 N N . ARG A 1 89 ? -12.652 1.051 0.996 1.00 95.06 89 ARG A N 1
ATOM 712 C CA . ARG A 1 89 ? -13.275 -0.081 1.681 1.00 95.06 89 ARG A CA 1
ATOM 713 C C . ARG A 1 89 ? -14.182 -0.845 0.717 1.00 95.06 89 ARG A C 1
ATOM 715 O O . ARG A 1 89 ? -14.905 -0.246 -0.077 1.00 95.06 89 ARG A O 1
ATOM 722 N N . THR A 1 90 ? -14.225 -2.165 0.856 1.00 93.50 90 THR A N 1
ATOM 723 C CA . THR A 1 90 ? -15.155 -3.035 0.129 1.00 93.50 90 THR A CA 1
ATOM 724 C C . THR A 1 90 ? -15.977 -3.899 1.075 1.00 93.50 90 THR A C 1
ATOM 726 O O . THR A 1 90 ? -15.463 -4.469 2.032 1.00 93.50 90 THR A O 1
ATOM 729 N N . GLY A 1 91 ? -17.280 -4.020 0.809 1.00 89.12 91 GLY A N 1
ATOM 730 C CA . GLY A 1 91 ? -18.187 -4.819 1.642 1.00 89.12 91 GLY A CA 1
ATOM 731 C C . GLY A 1 91 ? -18.278 -4.346 3.100 1.00 89.12 91 GLY A C 1
ATOM 732 O O . GLY A 1 91 ? -17.684 -3.349 3.489 1.00 89.12 91 GLY A O 1
ATOM 733 N N . SER A 1 92 ? -19.065 -5.030 3.924 1.00 90.12 92 SER A N 1
ATOM 734 C CA . SER A 1 92 ? -19.301 -4.622 5.318 1.00 90.12 92 SER A CA 1
ATOM 735 C C . SER A 1 92 ? -18.056 -4.743 6.203 1.00 90.12 92 SER A C 1
ATOM 737 O O . SER A 1 92 ? -17.210 -5.615 5.984 1.00 90.12 92 SER A O 1
ATOM 739 N N . CYS A 1 93 ? -17.976 -3.907 7.239 1.00 90.75 93 CYS A N 1
ATOM 740 C CA . CYS A 1 93 ? -16.975 -4.064 8.287 1.00 90.75 93 CYS A CA 1
ATOM 741 C C . CYS A 1 93 ? -17.485 -5.033 9.358 1.00 90.75 93 CYS A C 1
ATOM 743 O O . CYS A 1 93 ? -18.658 -5.041 9.725 1.00 90.75 93 CYS A O 1
ATOM 745 N N . TYR A 1 94 ? -16.583 -5.836 9.908 1.00 90.44 94 TYR A N 1
ATOM 746 C CA . TYR A 1 94 ? -16.848 -6.629 11.096 1.00 90.44 94 TYR A CA 1
ATOM 747 C C . TYR A 1 94 ? -16.471 -5.836 12.346 1.00 90.44 94 TYR A C 1
ATOM 749 O O . TYR A 1 94 ? -15.345 -5.351 12.457 1.00 90.44 94 TYR A O 1
ATOM 757 N N . VAL A 1 95 ? -17.395 -5.735 13.301 1.00 88.25 95 VAL A N 1
ATOM 758 C CA . VAL A 1 95 ? -17.197 -5.020 14.566 1.00 88.25 95 VAL A CA 1
ATOM 759 C C . VAL A 1 95 ? -17.298 -6.010 15.716 1.00 88.25 95 VAL A C 1
ATOM 761 O O . VAL A 1 95 ? -18.288 -6.725 15.854 1.00 88.25 95 VAL A O 1
ATOM 764 N N . LYS A 1 96 ? -16.271 -6.037 16.562 1.00 86.31 96 LYS A N 1
ATOM 765 C CA . LYS A 1 96 ? -16.234 -6.832 17.786 1.00 86.31 96 LYS A CA 1
ATOM 766 C C . LYS A 1 96 ? -16.090 -5.913 18.984 1.00 86.31 96 LYS A C 1
ATOM 768 O O . LYS A 1 96 ? -15.069 -5.248 19.148 1.00 86.31 96 LYS A O 1
ATOM 773 N N . GLU A 1 97 ? -17.087 -5.931 19.852 1.00 86.38 97 GLU A N 1
ATOM 774 C CA . GLU A 1 97 ? -17.010 -5.254 21.136 1.00 86.38 97 GLU A CA 1
ATOM 775 C C . GLU A 1 97 ? -16.078 -6.006 22.098 1.00 86.38 97 GLU A C 1
ATOM 777 O O . GLU A 1 97 ? -16.146 -7.229 22.248 1.00 86.38 97 GLU A O 1
ATOM 782 N N . LYS A 1 98 ? -15.195 -5.260 22.758 1.00 85.75 98 LYS A N 1
ATOM 783 C CA . LYS A 1 98 ? -14.409 -5.705 23.910 1.00 85.75 98 LYS A CA 1
ATOM 784 C C . LYS A 1 98 ? -14.747 -4.830 25.115 1.00 85.75 98 LYS A C 1
ATOM 786 O O . LYS A 1 98 ? -15.524 -3.882 25.030 1.00 85.75 98 LYS A O 1
ATOM 791 N N . ARG A 1 99 ? -14.141 -5.133 26.264 1.00 85.06 99 ARG A N 1
ATOM 792 C CA . ARG A 1 99 ? -14.389 -4.405 27.515 1.00 85.06 99 ARG A CA 1
ATOM 793 C C . ARG A 1 99 ? -14.106 -2.898 27.401 1.00 85.06 99 ARG A C 1
ATOM 795 O O . ARG A 1 99 ? -14.931 -2.122 27.859 1.00 85.06 99 ARG A O 1
ATOM 802 N N . ILE A 1 100 ? -12.993 -2.512 26.772 1.00 85.50 100 ILE A N 1
ATOM 803 C CA . ILE A 1 100 ? -12.485 -1.123 26.743 1.00 85.50 100 ILE A CA 1
ATOM 804 C C . ILE A 1 100 ? -12.461 -0.483 25.343 1.00 85.50 100 ILE A C 1
ATOM 806 O O . ILE A 1 100 ? -12.235 0.714 25.205 1.00 85.50 100 ILE A O 1
ATOM 810 N N . GLU A 1 101 ? -12.683 -1.268 24.291 1.00 86.31 101 GLU A N 1
ATOM 811 C CA . GLU A 1 101 ? -12.590 -0.819 22.898 1.00 86.31 101 GLU A CA 1
ATOM 812 C C . GLU A 1 101 ? -13.533 -1.627 21.996 1.00 86.31 101 GLU A C 1
ATOM 814 O O . GLU A 1 101 ? -13.985 -2.716 22.362 1.00 86.31 101 GLU A O 1
ATOM 819 N N . PHE A 1 102 ? -13.775 -1.127 20.791 1.00 88.00 102 PHE A N 1
ATOM 820 C CA . PHE A 1 102 ? -14.281 -1.890 19.660 1.00 88.00 102 PHE A CA 1
ATOM 821 C C . PHE A 1 102 ? -13.119 -2.219 18.724 1.00 88.00 102 PHE A C 1
ATOM 823 O O . PHE A 1 102 ? -12.321 -1.354 18.370 1.00 88.00 102 PHE A O 1
ATOM 830 N N . THR A 1 103 ? -13.025 -3.476 18.304 1.00 90.62 103 THR A N 1
ATOM 831 C CA . THR A 1 103 ? -12.137 -3.883 17.214 1.00 90.62 103 THR A CA 1
ATOM 832 C C . THR A 1 103 ? -12.943 -3.919 15.928 1.00 90.62 103 THR A C 1
ATOM 834 O O . THR A 1 103 ? -13.962 -4.604 15.861 1.00 90.62 103 THR A O 1
ATOM 837 N N . ILE A 1 104 ? -12.483 -3.200 14.912 1.00 91.88 104 ILE A N 1
ATOM 838 C CA . ILE A 1 104 ? -13.144 -3.110 13.611 1.00 91.88 104 ILE A CA 1
ATOM 839 C C . ILE A 1 104 ? -12.213 -3.715 12.568 1.00 91.88 104 ILE A C 1
ATOM 841 O O . ILE A 1 104 ? -11.016 -3.440 12.563 1.00 91.88 104 ILE A O 1
ATOM 845 N N . SER A 1 105 ? -12.755 -4.547 11.689 1.00 94.44 105 SER A N 1
ATOM 846 C CA . SER A 1 105 ? -12.044 -5.132 10.559 1.00 94.44 105 SER A CA 1
ATOM 847 C C . SER A 1 105 ? -12.825 -4.844 9.288 1.00 94.44 105 SER A C 1
ATOM 849 O O . SER A 1 105 ? -13.973 -5.260 9.155 1.00 94.44 105 SER A O 1
ATOM 851 N N . CYS A 1 106 ? -12.216 -4.113 8.366 1.00 95.62 106 CYS A N 1
ATOM 852 C CA . CYS A 1 106 ? -12.821 -3.747 7.093 1.00 95.62 106 CYS A CA 1
ATOM 853 C C . CYS A 1 106 ? -11.974 -4.310 5.958 1.00 95.62 106 CYS A C 1
ATOM 855 O O . CYS A 1 106 ? -10.750 -4.172 5.984 1.00 95.62 106 CYS A O 1
ATOM 857 N N . LYS A 1 107 ? -12.606 -4.903 4.943 1.00 96.81 107 LYS A N 1
ATOM 858 C CA . LYS A 1 107 ? -11.886 -5.235 3.712 1.00 96.81 107 LYS A CA 1
ATOM 859 C C . LYS A 1 107 ? -11.597 -3.954 2.943 1.00 96.81 107 LYS A C 1
ATOM 861 O O . LYS A 1 107 ? -12.426 -3.044 2.909 1.00 96.81 107 LYS A O 1
ATOM 866 N N . ILE A 1 108 ? -10.418 -3.893 2.351 1.00 96.44 108 ILE A N 1
ATOM 867 C CA . ILE A 1 108 ? -9.950 -2.766 1.550 1.00 96.44 108 ILE A CA 1
ATOM 868 C C . ILE A 1 108 ? -9.456 -3.260 0.199 1.00 96.44 108 ILE A C 1
ATOM 870 O O . ILE A 1 108 ? -9.050 -4.420 0.063 1.00 96.44 108 ILE A O 1
ATOM 874 N N . GLU A 1 109 ? -9.442 -2.372 -0.782 1.00 96.38 109 GLU A N 1
ATOM 875 C CA . GLU A 1 109 ? -8.764 -2.610 -2.044 1.00 96.38 109 GLU A CA 1
ATOM 876 C C . GLU A 1 109 ? -8.071 -1.356 -2.580 1.00 96.38 109 GLU A C 1
ATOM 878 O O . GLU A 1 109 ? -8.410 -0.232 -2.216 1.00 96.38 109 GLU A O 1
ATOM 883 N N . PHE A 1 110 ? -7.080 -1.606 -3.432 1.00 95.94 110 PHE A N 1
ATOM 884 C CA . PHE A 1 110 ? -6.496 -0.665 -4.373 1.00 95.94 110 PHE A CA 1
ATOM 885 C C . PHE A 1 110 ? -6.862 -1.165 -5.759 1.00 95.94 110 PHE A C 1
ATOM 887 O O . PHE A 1 110 ? -6.453 -2.272 -6.129 1.00 95.94 110 PHE A O 1
ATOM 894 N N . LYS A 1 111 ? -7.641 -0.382 -6.502 1.00 91.94 111 LYS A N 1
ATOM 895 C CA . LYS A 1 111 ? -8.068 -0.757 -7.848 1.00 91.94 111 LYS A CA 1
ATOM 896 C C . LYS A 1 111 ? -7.381 0.098 -8.900 1.00 91.94 111 LYS A C 1
ATOM 898 O O . LYS A 1 111 ? -7.474 1.318 -8.845 1.00 91.94 111 LYS A O 1
ATOM 903 N N . ASP A 1 112 ? -6.752 -0.570 -9.862 1.00 89.19 112 ASP A N 1
ATOM 904 C CA . ASP A 1 112 ? -6.080 0.035 -11.013 1.00 89.19 112 ASP A CA 1
ATOM 905 C C . ASP A 1 112 ? -5.126 1.174 -10.602 1.00 89.19 112 ASP A C 1
ATOM 907 O O . ASP A 1 112 ? -5.070 2.230 -11.223 1.00 89.19 112 ASP A O 1
ATOM 911 N N . LEU A 1 113 ? -4.365 0.950 -9.525 1.00 95.44 113 LEU A N 1
ATOM 912 C CA . LEU A 1 113 ? -3.347 1.884 -9.057 1.00 95.44 113 LEU A CA 1
ATOM 913 C C . LEU A 1 113 ? -2.204 1.932 -10.070 1.00 95.44 113 LEU A C 1
ATOM 915 O O . LEU A 1 113 ? -1.628 0.898 -10.411 1.00 95.44 113 LEU A O 1
ATOM 919 N N . HIS A 1 114 ? -1.856 3.126 -10.532 1.00 94.56 114 HIS A N 1
ATOM 920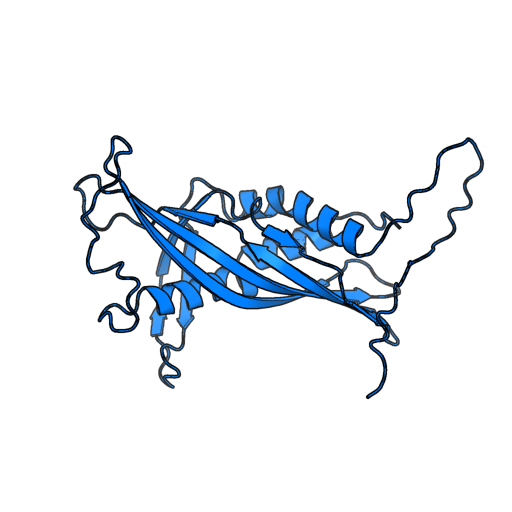 C CA . HIS A 1 114 ? -0.804 3.315 -11.521 1.00 94.56 114 HIS A CA 1
ATOM 921 C C . HIS A 1 114 ? 0.508 3.688 -10.851 1.00 94.56 114 HIS A C 1
ATOM 923 O O . HIS A 1 114 ? 0.540 4.541 -9.967 1.00 94.56 114 HIS A O 1
ATOM 929 N N . VAL A 1 115 ? 1.600 3.090 -11.314 1.00 96.19 115 VAL A N 1
ATOM 930 C CA . VAL A 1 115 ? 2.947 3.485 -10.919 1.00 96.19 115 VAL A CA 1
ATOM 931 C C . VAL A 1 115 ? 3.828 3.613 -12.144 1.00 96.19 115 VAL A C 1
ATOM 933 O O . VAL A 1 115 ? 4.025 2.649 -12.879 1.00 96.19 115 VAL A O 1
ATOM 936 N N . GLN A 1 116 ? 4.384 4.797 -12.365 1.00 95.31 116 GLN A N 1
ATOM 937 C CA . GLN A 1 116 ? 5.453 4.979 -13.333 1.00 95.31 116 GLN A CA 1
ATOM 938 C C . GLN A 1 116 ? 6.768 4.527 -12.699 1.00 95.31 116 GLN A C 1
ATOM 940 O O . GLN A 1 116 ? 7.273 5.176 -11.781 1.00 95.31 116 GLN A O 1
ATOM 945 N N . LEU A 1 117 ? 7.318 3.417 -13.185 1.00 94.56 117 LEU A N 1
ATOM 946 C CA . LEU A 1 117 ? 8.574 2.867 -12.688 1.00 94.56 117 LEU A CA 1
ATOM 947 C C . LEU A 1 117 ? 9.766 3.763 -13.066 1.00 94.56 117 LEU A C 1
ATOM 949 O O . LEU A 1 117 ? 9.689 4.513 -14.045 1.00 94.56 117 LEU A O 1
ATOM 953 N N . PRO A 1 118 ? 10.877 3.690 -12.308 1.00 91.94 118 PRO A N 1
ATOM 954 C CA . PRO A 1 118 ? 12.100 4.407 -12.646 1.00 91.94 118 PRO A CA 1
ATOM 955 C C . PRO A 1 118 ? 12.590 4.098 -14.067 1.00 91.94 118 PRO A C 1
ATOM 957 O O . PRO A 1 118 ? 12.528 2.968 -14.546 1.00 91.94 118 PRO A O 1
ATOM 960 N N . THR A 1 119 ? 13.112 5.105 -14.755 1.00 84.56 119 THR A N 1
ATOM 961 C CA . THR A 1 119 ? 13.670 4.916 -16.095 1.00 84.56 119 THR A CA 1
ATOM 962 C C . THR A 1 119 ? 15.004 4.169 -16.005 1.00 84.56 119 THR A C 1
ATOM 964 O O . THR A 1 119 ? 15.926 4.632 -15.339 1.00 84.56 119 THR A O 1
ATOM 967 N N . ILE A 1 120 ? 15.122 3.019 -16.682 1.00 80.19 120 ILE A N 1
ATOM 968 C CA . ILE A 1 120 ? 16.377 2.236 -16.746 1.00 80.19 120 ILE A CA 1
ATOM 969 C C . ILE A 1 120 ? 17.227 2.629 -17.960 1.00 80.19 120 ILE A C 1
ATOM 971 O O . ILE A 1 120 ? 18.453 2.560 -17.910 1.00 80.19 120 ILE A O 1
ATOM 975 N N . LYS A 1 121 ? 16.583 3.021 -19.064 1.00 73.88 121 LYS A N 1
ATOM 976 C CA . LYS A 1 121 ? 17.238 3.400 -20.318 1.00 73.88 121 LYS A CA 1
ATOM 977 C C . LYS A 1 121 ? 16.766 4.775 -20.749 1.00 73.88 121 LYS A C 1
ATOM 979 O O . LYS A 1 121 ? 15.572 5.046 -20.729 1.00 73.88 121 LYS A O 1
ATOM 984 N N . ASP A 1 122 ? 17.695 5.603 -21.205 1.00 73.62 122 ASP A N 1
ATOM 985 C CA . ASP A 1 122 ? 17.392 6.923 -21.763 1.00 73.62 122 ASP A CA 1
ATOM 986 C C . ASP A 1 122 ? 16.931 6.827 -23.233 1.00 73.62 122 ASP A C 1
ATOM 988 O O . ASP A 1 122 ? 17.395 7.541 -24.114 1.00 73.62 122 ASP A O 1
ATOM 992 N N . ASP A 1 123 ? 16.062 5.855 -23.523 1.00 79.44 123 ASP A N 1
ATOM 993 C CA . ASP A 1 123 ? 15.456 5.634 -24.843 1.00 79.44 123 ASP A CA 1
ATOM 994 C C . ASP A 1 123 ? 14.023 6.188 -24.921 1.00 79.44 123 ASP A C 1
ATOM 996 O O . ASP A 1 123 ? 13.318 5.998 -25.913 1.00 79.44 123 ASP A O 1
ATOM 1000 N N . GLY A 1 124 ? 13.591 6.887 -23.867 1.00 78.81 124 GLY A N 1
ATOM 1001 C CA . GLY A 1 124 ? 12.255 7.457 -23.767 1.00 78.81 124 GLY A CA 1
ATOM 1002 C C . GLY A 1 124 ? 11.154 6.441 -23.443 1.00 78.81 124 GLY A C 1
ATOM 1003 O O . GLY A 1 124 ? 9.974 6.790 -23.525 1.00 78.81 124 GLY A O 1
ATOM 1004 N N . THR A 1 125 ? 11.499 5.203 -23.074 1.00 86.81 125 THR A N 1
ATOM 1005 C CA . THR A 1 125 ? 10.515 4.203 -22.641 1.00 86.81 125 THR A CA 1
ATOM 1006 C C . THR A 1 125 ? 10.005 4.518 -21.235 1.00 86.81 125 THR A C 1
ATOM 1008 O O . THR A 1 125 ? 10.755 4.527 -20.260 1.00 86.81 125 THR A O 1
ATOM 1011 N N . ILE A 1 126 ? 8.698 4.729 -21.122 1.00 90.25 126 ILE A N 1
ATOM 1012 C CA . ILE A 1 126 ? 7.969 4.927 -19.873 1.00 90.25 126 ILE A CA 1
ATOM 1013 C C . ILE A 1 126 ? 7.290 3.613 -19.512 1.00 90.25 126 ILE A C 1
ATOM 1015 O O . ILE A 1 126 ? 6.513 3.073 -20.297 1.00 90.25 126 ILE A O 1
ATOM 1019 N N . ILE A 1 127 ? 7.560 3.095 -18.319 1.00 92.50 127 ILE A N 1
ATOM 1020 C CA . ILE A 1 127 ? 7.011 1.811 -17.883 1.00 92.50 127 ILE A CA 1
ATOM 1021 C C . ILE A 1 127 ? 6.004 2.064 -16.782 1.00 92.50 127 ILE A C 1
ATOM 1023 O O . ILE A 1 127 ? 6.331 2.634 -15.742 1.00 92.50 127 ILE A O 1
ATOM 1027 N N . THR A 1 128 ? 4.775 1.631 -17.022 1.00 94.00 128 THR A N 1
ATOM 1028 C CA . THR A 1 128 ? 3.668 1.773 -16.087 1.00 94.00 128 THR A CA 1
ATOM 1029 C C . THR A 1 128 ? 3.297 0.409 -15.531 1.00 94.00 128 THR A C 1
ATOM 1031 O O . THR A 1 128 ? 2.922 -0.512 -16.263 1.00 9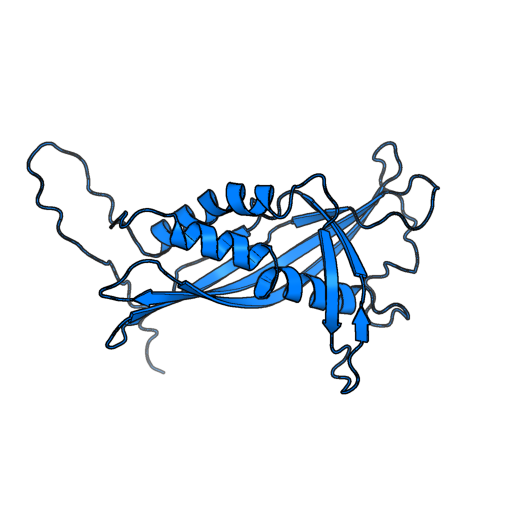4.00 128 THR A O 1
ATOM 1034 N N . LEU A 1 129 ? 3.392 0.293 -14.214 1.00 95.62 129 LEU A N 1
ATOM 1035 C CA . LEU A 1 129 ? 2.916 -0.827 -13.426 1.00 95.62 129 LEU A CA 1
ATOM 1036 C C . LEU A 1 129 ? 1.505 -0.514 -12.919 1.00 95.62 129 LEU A C 1
ATOM 1038 O O . LEU A 1 129 ? 1.282 0.483 -12.243 1.00 95.62 129 LEU A O 1
ATOM 1042 N N . PHE A 1 130 ? 0.560 -1.386 -13.236 1.00 96.00 130 PHE A N 1
ATOM 1043 C CA . PHE A 1 130 ? -0.812 -1.353 -12.752 1.00 96.00 130 PHE A CA 1
ATOM 1044 C C . PHE A 1 130 ? -0.933 -2.353 -11.609 1.00 96.00 130 PHE A C 1
ATOM 1046 O O . PHE A 1 130 ? -0.655 -3.543 -11.792 1.00 96.00 130 PHE A O 1
ATOM 1053 N N . ILE A 1 131 ? -1.348 -1.877 -10.442 1.00 97.06 131 ILE A N 1
ATOM 1054 C CA . ILE A 1 131 ? -1.448 -2.656 -9.215 1.00 97.06 131 ILE A CA 1
ATOM 1055 C C . ILE A 1 131 ? -2.921 -2.799 -8.853 1.00 97.06 131 ILE A C 1
ATOM 1057 O O . ILE A 1 131 ? -3.647 -1.816 -8.720 1.00 97.06 131 ILE A O 1
ATOM 1061 N N . ASN A 1 132 ? -3.348 -4.040 -8.657 1.00 96.81 132 ASN A N 1
ATOM 1062 C CA . ASN A 1 132 ? -4.616 -4.349 -8.013 1.00 96.81 132 ASN A CA 1
ATOM 1063 C C . ASN A 1 132 ? -4.313 -5.113 -6.730 1.00 96.81 132 ASN A C 1
ATOM 1065 O O . ASN A 1 132 ? -3.699 -6.184 -6.787 1.00 96.81 132 ASN A O 1
ATOM 1069 N N . ALA A 1 133 ? -4.729 -4.575 -5.588 1.00 96.75 133 ALA A N 1
ATOM 1070 C CA . ALA A 1 133 ? -4.473 -5.185 -4.293 1.00 96.75 133 ALA A CA 1
ATOM 1071 C C . ALA A 1 133 ? -5.734 -5.253 -3.437 1.00 96.75 133 ALA A C 1
ATOM 1073 O O . ALA A 1 133 ? -6.550 -4.341 -3.456 1.00 96.75 133 ALA A O 1
ATOM 1074 N N . THR A 1 134 ? -5.878 -6.316 -2.653 1.00 96.88 134 THR A N 1
ATOM 1075 C CA . THR A 1 134 ? -6.938 -6.448 -1.650 1.00 96.88 134 THR A CA 1
ATOM 1076 C C . THR A 1 134 ? -6.353 -6.827 -0.304 1.00 96.88 134 THR A C 1
ATOM 1078 O O . THR A 1 134 ? -5.298 -7.466 -0.206 1.00 96.88 134 THR A O 1
ATOM 1081 N N . GLY A 1 135 ? -7.040 -6.413 0.752 1.00 95.62 135 GLY A N 1
ATOM 1082 C CA . GLY A 1 135 ? -6.495 -6.479 2.091 1.00 95.62 135 GLY A CA 1
ATOM 1083 C C . GLY A 1 135 ? -7.518 -6.262 3.189 1.00 95.62 135 GLY A C 1
ATOM 1084 O O . GLY A 1 135 ? -8.725 -6.212 2.942 1.00 95.62 135 GLY A O 1
ATOM 1085 N N . ASN A 1 136 ? -7.019 -6.104 4.411 1.00 95.88 136 ASN A N 1
ATOM 1086 C CA . ASN A 1 136 ? -7.834 -5.757 5.566 1.00 95.88 136 ASN A CA 1
ATOM 1087 C C . ASN A 1 136 ? -7.227 -4.568 6.309 1.00 95.88 136 ASN A C 1
ATOM 1089 O O . ASN A 1 136 ? -6.025 -4.525 6.573 1.00 95.88 136 ASN A O 1
ATOM 1093 N N . LEU A 1 137 ? -8.088 -3.630 6.684 1.00 96.19 137 LEU A N 1
ATOM 1094 C CA . LEU A 1 137 ? -7.803 -2.549 7.611 1.00 96.19 137 LEU A CA 1
ATOM 1095 C C . LEU A 1 137 ? -8.372 -2.929 8.977 1.00 96.19 137 LEU A C 1
ATOM 1097 O O . LEU A 1 137 ? -9.580 -3.138 9.116 1.00 96.19 137 LEU A O 1
ATOM 1101 N N . TYR A 1 138 ? -7.505 -3.010 9.982 1.00 94.19 138 TYR A N 1
ATOM 1102 C CA . TYR A 1 138 ? -7.895 -3.293 11.356 1.00 94.19 138 TYR A CA 1
ATOM 1103 C C . TYR A 1 138 ? -7.743 -2.044 12.211 1.00 94.19 138 TYR A C 1
ATOM 1105 O O . TYR A 1 138 ? -6.660 -1.461 12.297 1.00 94.19 138 TYR A O 1
ATOM 1113 N N . LEU A 1 139 ? -8.827 -1.667 12.876 1.00 92.69 139 LEU A N 1
ATOM 1114 C CA . LEU A 1 139 ? -8.904 -0.474 13.704 1.00 92.69 139 LEU A CA 1
ATOM 1115 C C . LEU A 1 139 ? -9.225 -0.848 15.152 1.00 92.69 139 LEU A C 1
ATOM 1117 O O . LEU A 1 139 ? -10.012 -1.765 15.412 1.00 92.69 139 LEU A O 1
ATOM 1121 N N . SER A 1 140 ? -8.653 -0.090 16.080 1.00 90.50 140 SER A N 1
ATOM 1122 C CA . SER A 1 140 ? -9.061 -0.059 17.483 1.00 90.50 140 SER A CA 1
ATOM 1123 C C . SER A 1 140 ? -9.772 1.253 17.768 1.00 90.50 140 SER A C 1
ATOM 1125 O O . SER A 1 140 ? -9.207 2.329 17.572 1.00 90.50 140 SER A O 1
ATOM 1127 N N . TRP A 1 141 ? -11.005 1.166 18.253 1.00 87.81 141 TRP A N 1
ATOM 1128 C CA . TRP A 1 141 ? -11.801 2.312 18.675 1.00 87.81 141 TRP A CA 1
ATOM 1129 C C . TRP A 1 141 ? -12.025 2.239 20.192 1.00 87.81 141 TRP A C 1
ATOM 1131 O O . TRP A 1 141 ? -12.886 1.482 20.643 1.00 87.81 141 TRP A O 1
ATOM 1141 N N . PRO A 1 142 ? -11.265 2.996 21.002 1.00 85.94 142 PRO A N 1
ATOM 1142 C CA . PRO A 1 142 ? -11.468 3.050 22.450 1.00 85.94 142 PRO A CA 1
ATOM 1143 C C . PRO A 1 142 ? -12.870 3.565 22.810 1.00 85.94 142 PRO A C 1
ATOM 1145 O O . PRO A 1 142 ? -13.357 4.507 22.194 1.00 85.94 142 PRO A O 1
ATOM 1148 N N . LYS A 1 143 ? -13.530 2.980 23.814 1.00 80.06 143 LYS A N 1
ATOM 1149 C CA . LYS A 1 143 ? -14.899 3.392 24.188 1.00 80.06 143 LYS A CA 1
ATOM 1150 C C . LYS A 1 143 ? -14.961 4.798 24.787 1.00 80.06 143 LYS A C 1
ATOM 1152 O O . LYS A 1 143 ? -15.893 5.541 24.500 1.00 80.06 143 LYS A O 1
ATOM 1157 N N . ASP A 1 144 ? -13.942 5.152 25.564 1.00 74.38 144 ASP A N 1
ATOM 1158 C CA . ASP A 1 144 ? -13.908 6.391 26.350 1.00 74.38 144 ASP A CA 1
ATOM 1159 C C . ASP A 1 144 ? -12.944 7.442 25.770 1.00 74.38 144 ASP A C 1
ATOM 1161 O O . ASP A 1 144 ? -12.932 8.599 26.192 1.00 74.38 144 ASP A O 1
ATOM 1165 N N . GLU A 1 145 ? -12.150 7.068 24.762 1.00 64.75 145 GLU A N 1
ATOM 1166 C CA . GLU A 1 145 ? -11.118 7.920 24.174 1.00 64.75 145 GLU A CA 1
ATOM 1167 C C . GLU A 1 145 ? -11.282 8.071 22.661 1.00 64.75 145 GLU A C 1
ATOM 1169 O O . GLU A 1 145 ? -11.790 7.208 21.953 1.00 64.75 145 GLU A O 1
ATOM 1174 N N . ASN A 1 146 ? -10.805 9.206 22.159 1.00 66.38 146 ASN A N 1
ATOM 1175 C CA . ASN A 1 146 ? -10.517 9.410 20.745 1.00 66.38 146 ASN A CA 1
ATOM 1176 C C . ASN A 1 146 ? -9.022 9.726 20.626 1.00 66.38 146 ASN A C 1
ATOM 1178 O O . ASN A 1 146 ? -8.478 10.349 21.542 1.00 66.38 146 ASN A O 1
ATOM 1182 N N . PRO A 1 147 ? -8.355 9.347 19.525 1.00 76.56 147 PRO A N 1
ATOM 1183 C CA . PRO A 1 147 ? -8.919 8.917 18.239 1.00 76.56 147 PRO A CA 1
ATOM 1184 C C . PRO A 1 147 ? -9.001 7.394 18.037 1.00 76.56 147 PRO A C 1
ATOM 1186 O O . PRO A 1 147 ? -8.395 6.615 18.775 1.00 76.56 147 PRO A O 1
ATOM 1189 N N . VAL A 1 148 ? -9.708 6.985 16.977 1.00 84.31 148 VAL A N 1
ATOM 1190 C CA . VAL A 1 148 ? -9.593 5.636 16.401 1.00 84.31 148 VAL A CA 1
ATOM 1191 C C . VAL A 1 148 ? -8.153 5.417 15.940 1.00 84.31 148 VAL A C 1
ATOM 1193 O O . VAL A 1 148 ? -7.542 6.304 15.346 1.00 84.31 148 VAL A O 1
ATOM 1196 N N . LYS A 1 149 ? -7.596 4.242 16.225 1.00 87.50 149 LYS A N 1
ATOM 1197 C CA . LYS A 1 149 ? -6.214 3.885 15.894 1.00 87.50 149 LYS A CA 1
ATOM 1198 C C . LYS A 1 149 ? -6.195 2.850 14.781 1.00 87.50 149 LYS A C 1
ATOM 1200 O O . LYS A 1 149 ? -6.958 1.885 14.822 1.00 87.50 149 LYS A O 1
ATOM 1205 N N . VAL A 1 150 ? -5.296 3.028 13.817 1.00 87.00 150 VAL A N 1
ATOM 1206 C CA . VAL A 1 150 ? -4.963 1.975 12.853 1.00 87.00 150 VAL A CA 1
ATOM 1207 C C . VAL A 1 150 ? -4.048 0.985 13.563 1.00 87.00 150 VAL A C 1
ATOM 1209 O O . VAL A 1 150 ? -2.935 1.331 13.938 1.00 87.00 150 VAL A O 1
ATOM 1212 N N . ASN A 1 151 ? -4.511 -0.246 13.768 1.00 86.12 151 ASN A N 1
ATOM 1213 C CA . ASN A 1 151 ? -3.671 -1.281 14.370 1.00 86.12 151 ASN A CA 1
ATOM 1214 C C . ASN A 1 151 ? -2.745 -1.888 13.322 1.00 86.12 151 ASN A C 1
ATOM 1216 O O . ASN A 1 151 ? -1.532 -1.936 13.497 1.00 86.12 151 ASN A O 1
ATOM 1220 N N . ILE A 1 152 ? -3.335 -2.375 12.231 1.00 89.00 152 ILE A N 1
ATOM 1221 C CA . ILE A 1 152 ? -2.607 -3.050 11.164 1.00 89.00 152 ILE A CA 1
ATOM 1222 C C . ILE A 1 152 ? -3.374 -2.931 9.850 1.00 89.00 152 ILE A C 1
ATOM 1224 O O . ILE A 1 152 ? -4.607 -2.947 9.817 1.00 89.00 152 ILE A O 1
ATOM 1228 N N . ILE A 1 153 ? -2.613 -2.822 8.768 1.00 92.00 153 ILE A N 1
ATOM 1229 C CA . ILE A 1 153 ? -3.088 -2.993 7.401 1.00 92.00 153 ILE A CA 1
ATOM 1230 C C . ILE A 1 153 ? -2.446 -4.280 6.892 1.00 92.00 153 ILE A C 1
ATOM 1232 O O . ILE A 1 153 ? -1.258 -4.505 7.115 1.00 92.00 153 ILE A O 1
ATOM 1236 N N . THR A 1 154 ? -3.214 -5.138 6.235 1.00 91.50 154 THR A N 1
ATOM 1237 C CA . THR A 1 154 ? -2.683 -6.329 5.565 1.00 91.50 154 THR A CA 1
ATOM 1238 C C . THR A 1 154 ? -3.061 -6.294 4.097 1.00 91.50 154 THR A C 1
ATOM 1240 O O . THR A 1 154 ? -4.165 -5.874 3.767 1.00 91.50 154 THR A O 1
ATOM 1243 N N . LEU A 1 155 ? -2.165 -6.747 3.219 1.00 92.62 155 LEU A N 1
ATOM 1244 C CA . LEU A 1 155 ? -2.459 -6.977 1.804 1.00 92.62 155 LEU A CA 1
ATOM 1245 C C . LEU A 1 155 ? -2.349 -8.475 1.534 1.00 92.62 155 LEU A C 1
ATOM 1247 O O . LEU A 1 155 ? -1.257 -9.037 1.600 1.00 92.62 155 LEU A O 1
ATOM 1251 N N . SER A 1 156 ? -3.481 -9.119 1.267 1.00 89.50 156 SER A N 1
ATOM 1252 C CA . SER A 1 156 ? -3.577 -10.569 1.066 1.00 89.50 156 SER A CA 1
ATOM 1253 C C . SER A 1 156 ? -3.431 -10.986 -0.393 1.00 89.50 156 SER A C 1
ATOM 1255 O O . SER A 1 156 ? -3.010 -12.103 -0.671 1.00 89.50 156 SER A O 1
ATOM 1257 N N . ASN A 1 157 ? -3.791 -10.111 -1.330 1.00 92.12 157 ASN A N 1
ATOM 1258 C CA . ASN A 1 157 ? -3.649 -10.369 -2.756 1.00 92.12 157 ASN A CA 1
ATOM 1259 C C . ASN A 1 157 ? -3.112 -9.107 -3.419 1.00 92.12 157 ASN A C 1
ATOM 1261 O O . ASN A 1 157 ? -3.665 -8.033 -3.205 1.00 92.12 157 ASN A O 1
ATOM 1265 N N . VAL A 1 158 ? -2.037 -9.237 -4.190 1.00 94.38 158 VAL A N 1
ATOM 1266 C CA . VAL A 1 158 ? -1.443 -8.150 -4.967 1.00 94.38 158 VAL A CA 1
ATOM 1267 C C . VAL A 1 158 ? -1.141 -8.706 -6.348 1.00 94.38 158 VAL A C 1
ATOM 1269 O O . VAL A 1 158 ? -0.408 -9.686 -6.492 1.00 94.38 158 VAL A O 1
ATOM 1272 N N . THR A 1 159 ? -1.725 -8.087 -7.362 1.00 95.44 159 THR A N 1
ATOM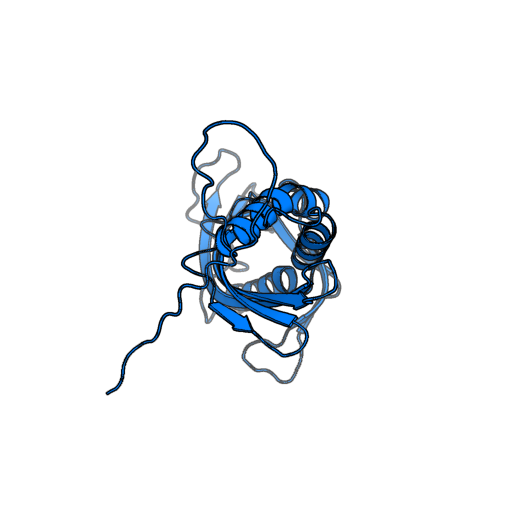 1273 C CA . THR A 1 159 ? -1.551 -8.465 -8.761 1.00 95.44 159 THR A CA 1
ATOM 1274 C C . THR A 1 159 ? -1.005 -7.294 -9.549 1.00 95.44 159 THR A C 1
ATOM 1276 O O . THR A 1 159 ? -1.299 -6.133 -9.260 1.00 95.44 159 THR A O 1
ATOM 1279 N N . PHE A 1 160 ? -0.207 -7.630 -10.555 1.00 95.75 160 PHE A N 1
ATOM 1280 C CA . PHE A 1 160 ? 0.506 -6.671 -11.374 1.00 95.75 160 PHE A CA 1
ATOM 1281 C C . PHE A 1 160 ? 0.165 -6.886 -12.837 1.00 95.75 160 PHE A C 1
ATOM 1283 O O . PHE A 1 160 ? 0.108 -8.023 -13.312 1.00 95.75 160 PHE A O 1
ATOM 1290 N N . LYS A 1 161 ? -0.013 -5.784 -13.555 1.00 94.38 161 LYS A N 1
ATOM 1291 C CA . LYS A 1 161 ? 0.064 -5.741 -15.014 1.00 94.38 161 LYS A CA 1
ATOM 1292 C C . LYS A 1 161 ? 1.052 -4.656 -15.389 1.00 94.38 161 LYS A C 1
ATOM 1294 O O . LYS A 1 161 ? 1.150 -3.657 -14.689 1.00 94.38 161 LYS A O 1
ATOM 1299 N N . MET A 1 162 ? 1.776 -4.841 -16.478 1.00 92.75 162 MET A N 1
ATOM 1300 C CA . MET A 1 162 ? 2.770 -3.870 -16.912 1.00 92.75 162 MET A CA 1
ATOM 1301 C C . MET A 1 162 ? 2.511 -3.471 -18.351 1.00 92.75 162 MET A C 1
ATOM 1303 O O . MET A 1 162 ? 2.148 -4.314 -19.170 1.00 92.75 162 M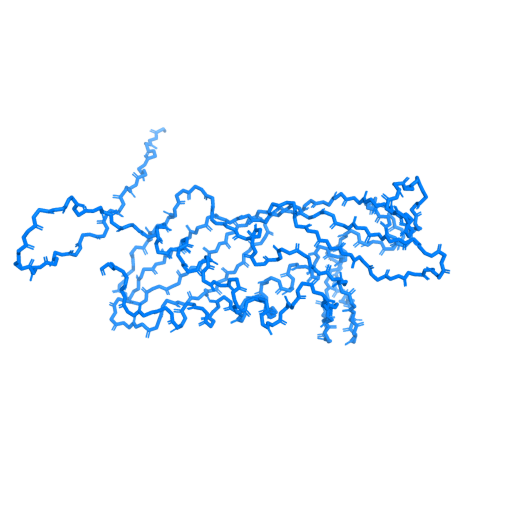ET A O 1
ATOM 1307 N N . LYS A 1 163 ? 2.708 -2.188 -18.642 1.00 92.31 163 LYS A N 1
ATOM 1308 C CA . LYS A 1 163 ? 2.720 -1.654 -19.999 1.00 92.31 163 LYS A CA 1
ATOM 1309 C C . LYS A 1 163 ? 3.931 -0.761 -20.181 1.00 92.31 163 LYS A C 1
ATOM 1311 O O . LYS A 1 163 ? 4.304 -0.029 -19.266 1.00 92.31 163 LYS A O 1
ATOM 1316 N N . ALA A 1 164 ? 4.533 -0.836 -21.357 1.00 90.81 164 ALA A N 1
ATOM 1317 C CA . ALA A 1 164 ? 5.567 0.089 -21.781 1.00 90.81 164 ALA A CA 1
ATOM 1318 C C . ALA A 1 164 ? 4.954 1.065 -22.781 1.00 90.81 164 ALA A C 1
ATOM 1320 O O . ALA A 1 164 ? 4.161 0.670 -23.632 1.00 90.81 164 ALA A O 1
ATOM 1321 N N . TYR A 1 165 ? 5.336 2.327 -22.691 1.00 89.69 165 TYR A N 1
ATOM 1322 C CA . TYR A 1 165 ? 4.928 3.389 -23.592 1.00 89.69 165 TYR A CA 1
ATOM 1323 C C . TYR A 1 165 ? 6.171 4.110 -24.091 1.00 89.69 165 TYR A C 1
ATOM 1325 O O . TYR A 1 165 ? 7.151 4.234 -23.361 1.00 89.69 165 TYR A O 1
ATOM 1333 N N . ASN A 1 166 ? 6.149 4.605 -25.322 1.00 86.94 166 ASN A N 1
ATOM 1334 C CA . ASN A 1 166 ? 7.144 5.584 -25.750 1.00 86.94 166 ASN A CA 1
ATOM 1335 C C . ASN A 1 166 ? 6.774 6.992 -25.246 1.00 86.94 166 ASN A C 1
ATOM 1337 O O . ASN A 1 166 ? 5.700 7.214 -24.682 1.00 86.94 166 ASN A O 1
ATOM 1341 N N . THR A 1 167 ? 7.641 7.970 -25.502 1.00 82.12 167 THR A N 1
ATOM 1342 C CA . THR A 1 167 ? 7.421 9.383 -25.142 1.00 82.12 167 THR A CA 1
ATOM 1343 C C . THR A 1 167 ? 6.175 10.008 -25.774 1.00 82.12 167 THR A C 1
ATOM 1345 O O . THR A 1 167 ? 5.681 11.015 -25.274 1.00 82.12 167 THR A O 1
ATOM 1348 N N . TYR A 1 168 ? 5.641 9.413 -26.843 1.00 84.38 168 TYR A N 1
ATOM 1349 C CA . TYR A 1 168 ? 4.414 9.839 -27.519 1.00 84.38 168 TYR A CA 1
ATOM 1350 C C . TYR A 1 168 ? 3.153 9.145 -26.973 1.00 84.38 168 TYR A C 1
ATOM 1352 O O . TYR A 1 168 ? 2.064 9.361 -27.502 1.00 84.38 168 TYR A O 1
ATOM 1360 N N . GLY A 1 169 ? 3.277 8.303 -25.939 1.00 81.75 169 GLY A N 1
ATOM 1361 C CA . GLY A 1 169 ? 2.159 7.583 -25.321 1.00 81.75 169 GLY A CA 1
ATOM 1362 C C . GLY A 1 169 ? 1.687 6.349 -26.095 1.00 81.75 169 GLY A C 1
ATOM 1363 O O . GLY A 1 169 ? 0.628 5.802 -25.791 1.00 81.75 169 GLY A O 1
ATOM 1364 N N . VAL A 1 170 ? 2.452 5.889 -27.088 1.00 86.69 170 VAL A N 1
ATOM 1365 C CA . VAL A 1 170 ? 2.139 4.675 -27.853 1.00 86.69 170 VAL A CA 1
ATOM 1366 C C . VAL A 1 170 ? 2.678 3.461 -27.109 1.00 86.69 170 VAL A C 1
ATOM 1368 O O . VAL A 1 170 ? 3.845 3.445 -26.714 1.00 86.69 170 VAL A O 1
ATOM 1371 N N . GLU A 1 171 ? 1.830 2.447 -26.927 1.00 87.12 171 GLU A N 1
ATOM 1372 C CA . GLU A 1 171 ? 2.203 1.194 -26.268 1.00 87.12 171 GLU A CA 1
ATOM 1373 C C . GLU A 1 171 ? 3.318 0.483 -27.057 1.00 87.12 171 GLU A C 1
ATOM 1375 O O . GLU A 1 171 ? 3.227 0.290 -28.270 1.00 87.12 171 GLU A O 1
ATOM 1380 N N . SER A 1 172 ? 4.390 0.126 -26.357 1.00 82.19 172 SER A N 1
ATOM 1381 C CA . SER A 1 172 ? 5.555 -0.581 -26.881 1.00 82.19 172 SER A CA 1
ATOM 1382 C C . SER A 1 172 ? 5.485 -2.051 -26.484 1.00 82.19 172 SER A C 1
ATOM 1384 O O . SER A 1 172 ? 5.156 -2.386 -25.346 1.00 82.19 172 SER A O 1
ATOM 1386 N N . SER A 1 173 ? 5.848 -2.942 -27.406 1.00 76.19 173 SER A N 1
ATOM 1387 C CA . SE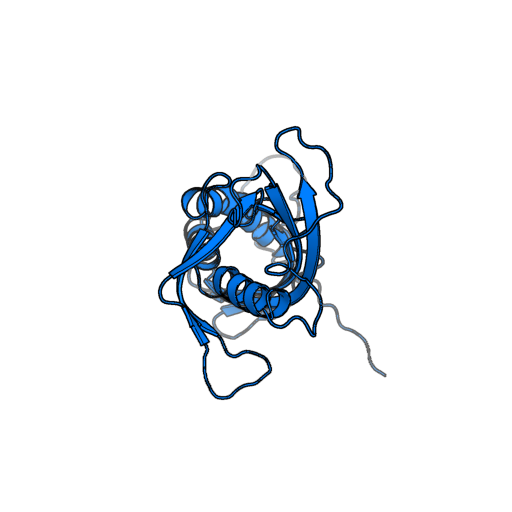R A 1 173 ? 5.956 -4.381 -27.135 1.00 76.19 173 SER A CA 1
ATOM 1388 C C . SER A 1 173 ? 7.241 -4.765 -26.396 1.00 76.19 173 SER A C 1
ATOM 1390 O O . SER A 1 173 ? 7.382 -5.907 -25.963 1.00 76.19 173 SER A O 1
ATOM 1392 N N . THR A 1 174 ? 8.205 -3.849 -26.279 1.00 74.81 174 THR A N 1
ATOM 1393 C CA . THR A 1 174 ? 9.524 -4.144 -25.713 1.00 74.81 174 THR A CA 1
ATOM 1394 C C . THR A 1 174 ? 9.556 -3.791 -24.232 1.00 74.81 174 THR A C 1
ATOM 1396 O O . THR A 1 174 ? 9.515 -2.617 -23.871 1.00 74.81 174 THR A O 1
ATOM 1399 N N . MET A 1 175 ? 9.683 -4.807 -23.376 1.00 80.75 175 MET A N 1
ATOM 1400 C CA . MET A 1 175 ? 9.864 -4.641 -21.933 1.00 80.75 175 MET A CA 1
ATOM 1401 C C . MET A 1 175 ? 11.326 -4.895 -21.540 1.00 80.75 175 MET A C 1
ATOM 1403 O O . MET A 1 175 ? 11.896 -5.904 -21.965 1.00 80.75 175 MET A O 1
ATOM 1407 N N . PRO A 1 176 ? 11.965 -4.040 -20.721 1.00 82.12 176 PRO A N 1
ATOM 1408 C CA . PRO A 1 176 ? 13.282 -4.338 -20.179 1.00 82.12 176 PRO A CA 1
ATOM 1409 C C . PRO A 1 176 ? 13.257 -5.610 -19.316 1.00 82.12 176 PRO A C 1
ATOM 1411 O O . PRO A 1 176 ? 12.369 -5.738 -18.469 1.00 82.12 176 PRO A O 1
ATOM 1414 N N . PRO A 1 177 ? 14.258 -6.504 -19.436 1.00 83.62 177 PRO A N 1
ATOM 1415 C CA . PRO A 1 177 ? 14.331 -7.731 -18.634 1.00 83.62 177 PRO A CA 1
ATOM 1416 C C . PRO A 1 177 ? 14.282 -7.475 -17.124 1.00 83.62 177 PRO A C 1
ATOM 1418 O O . PRO A 1 177 ? 13.762 -8.288 -16.366 1.00 83.62 177 PRO A O 1
ATOM 1421 N N . THR A 1 178 ? 14.783 -6.315 -16.686 1.00 86.06 178 THR A N 1
ATOM 1422 C CA . THR A 1 178 ? 14.799 -5.903 -15.280 1.00 86.06 178 THR A CA 1
ATOM 1423 C C . THR A 1 178 ? 13.410 -5.866 -14.646 1.00 86.06 178 THR A C 1
ATOM 1425 O O . THR A 1 178 ? 13.289 -6.165 -13.461 1.00 86.06 178 THR A O 1
ATOM 1428 N N . TYR A 1 179 ? 12.372 -5.560 -15.429 1.00 87.50 179 TYR A N 1
ATOM 1429 C CA . TYR A 1 179 ? 10.991 -5.431 -14.966 1.00 87.50 179 TYR A CA 1
ATOM 1430 C C . TYR A 1 179 ? 10.105 -6.629 -15.322 1.00 87.50 179 TYR A C 1
ATOM 1432 O O . TYR A 1 179 ? 8.882 -6.505 -15.372 1.00 87.50 179 TYR A O 1
ATOM 1440 N N . SER A 1 180 ? 10.692 -7.807 -15.555 1.00 88.62 180 SER A N 1
ATOM 1441 C CA . SER A 1 180 ? 9.892 -9.011 -15.787 1.00 88.62 180 SER A CA 1
ATOM 1442 C C . SER A 1 180 ? 8.965 -9.314 -14.596 1.00 88.62 180 SER A C 1
ATOM 1444 O O . SER A 1 180 ? 9.366 -9.266 -13.429 1.00 88.62 180 SER A O 1
ATOM 1446 N N . LEU A 1 181 ? 7.705 -9.628 -14.917 1.00 91.38 181 LEU A N 1
ATOM 1447 C CA . LEU A 1 181 ? 6.689 -10.083 -13.965 1.00 91.38 181 LEU A CA 1
ATOM 1448 C C . LEU A 1 181 ? 6.642 -11.617 -13.829 1.00 91.38 181 LEU A C 1
ATOM 1450 O O . LEU A 1 181 ? 5.778 -12.139 -13.115 1.00 91.38 181 LEU A O 1
ATOM 1454 N N . ASP A 1 182 ? 7.544 -12.331 -14.501 1.00 89.00 182 ASP A N 1
ATOM 1455 C CA . ASP A 1 182 ? 7.627 -13.788 -14.441 1.00 89.00 182 ASP A CA 1
ATOM 1456 C C . ASP A 1 182 ? 8.179 -14.231 -13.083 1.00 89.00 182 ASP A C 1
ATOM 1458 O O . ASP A 1 182 ? 9.085 -13.602 -12.531 1.00 89.00 182 ASP A O 1
ATOM 1462 N N . SER A 1 183 ? 7.634 -15.322 -12.534 1.00 82.62 183 SER A N 1
ATOM 1463 C CA . SER A 1 183 ? 8.079 -15.873 -11.243 1.00 82.62 183 SER A CA 1
ATOM 1464 C C . SER A 1 183 ? 9.546 -16.289 -11.265 1.00 82.62 183 SER A C 1
ATOM 1466 O O . SER A 1 183 ? 10.246 -16.121 -10.272 1.00 82.62 183 SER A O 1
ATOM 1468 N N . ASP A 1 184 ? 10.004 -16.773 -12.417 1.00 84.00 184 ASP A N 1
ATOM 1469 C CA . ASP A 1 184 ? 11.325 -17.377 -12.583 1.00 84.00 184 ASP A CA 1
ATOM 1470 C C . ASP A 1 184 ? 12.345 -16.354 -13.114 1.00 84.00 184 ASP A C 1
ATOM 1472 O O . ASP A 1 184 ? 13.459 -16.706 -13.505 1.00 84.00 184 ASP A O 1
ATOM 1476 N N . SER A 1 185 ? 11.967 -15.068 -13.147 1.00 86.69 185 SER A N 1
ATOM 1477 C CA . SER A 1 185 ? 12.859 -13.991 -13.565 1.00 86.69 185 SER A CA 1
ATOM 1478 C C . SER A 1 185 ? 14.083 -13.917 -12.642 1.00 86.69 185 SER A C 1
ATOM 1480 O O . SER A 1 185 ? 13.916 -13.823 -11.420 1.00 86.69 185 SER A O 1
ATOM 1482 N N . PRO A 1 186 ? 15.309 -13.823 -13.193 1.00 86.12 186 PRO A N 1
ATOM 1483 C CA . PRO A 1 186 ? 16.520 -13.621 -12.401 1.00 86.12 186 PRO A CA 1
ATOM 1484 C C . PRO A 1 186 ? 16.481 -12.368 -11.520 1.00 86.12 186 PRO A C 1
ATOM 1486 O O . PRO A 1 186 ? 17.174 -12.311 -10.510 1.00 86.12 186 PRO A O 1
ATOM 1489 N N . THR A 1 187 ? 15.693 -11.351 -11.893 1.00 87.25 187 THR A N 1
ATOM 1490 C CA . THR A 1 187 ? 15.590 -10.106 -11.115 1.00 87.25 187 THR A CA 1
ATOM 1491 C C . THR A 1 187 ? 14.600 -10.190 -9.966 1.00 87.25 187 THR A C 1
ATOM 1493 O O . THR A 1 187 ? 14.611 -9.307 -9.111 1.00 87.25 187 THR A O 1
ATOM 1496 N N . GLN A 1 188 ? 13.721 -11.200 -9.959 1.00 90.56 188 GLN A N 1
ATOM 1497 C CA . GLN A 1 188 ? 12.661 -11.369 -8.958 1.00 90.56 188 GLN A CA 1
ATOM 1498 C C . GLN A 1 188 ? 11.856 -10.079 -8.717 1.00 90.56 188 GLN A C 1
ATOM 1500 O O . GLN A 1 188 ? 11.382 -9.815 -7.607 1.00 90.56 188 GLN A O 1
ATOM 1505 N N . PHE A 1 189 ? 11.709 -9.256 -9.763 1.00 92.75 189 PHE A N 1
ATOM 1506 C CA . PHE A 1 189 ? 11.149 -7.911 -9.656 1.00 92.75 189 PHE A CA 1
ATOM 1507 C C . PHE A 1 189 ? 9.736 -7.935 -9.077 1.00 92.75 189 PHE A C 1
ATOM 1509 O O . PHE A 1 189 ? 9.438 -7.167 -8.169 1.00 92.75 189 PHE A O 1
ATOM 1516 N N . LYS A 1 190 ? 8.884 -8.853 -9.544 1.00 94.31 190 LYS A N 1
ATOM 1517 C CA . LYS A 1 190 ? 7.508 -8.990 -9.058 1.00 94.31 190 LYS A CA 1
ATOM 1518 C C . LYS A 1 190 ? 7.426 -9.207 -7.546 1.00 94.31 190 LYS A C 1
ATOM 1520 O O . LYS A 1 190 ? 6.655 -8.515 -6.885 1.00 94.31 190 LYS A O 1
ATOM 1525 N N . GLU A 1 191 ? 8.190 -10.155 -7.003 1.00 92.94 191 GLU A N 1
ATOM 1526 C CA . GLU A 1 191 ? 8.134 -10.469 -5.568 1.00 92.94 191 GLU A CA 1
ATOM 1527 C C . GLU A 1 191 ? 8.802 -9.370 -4.737 1.00 92.94 191 GLU A C 1
ATOM 1529 O O . GLU A 1 191 ? 8.225 -8.902 -3.757 1.00 92.94 191 GLU A O 1
ATOM 1534 N N . THR A 1 192 ? 9.948 -8.861 -5.195 1.00 94.19 192 THR A N 1
ATOM 1535 C CA . THR A 1 192 ? 10.627 -7.712 -4.578 1.00 94.19 192 THR A CA 1
ATOM 1536 C C . THR A 1 192 ? 9.694 -6.508 -4.482 1.00 94.19 192 THR A C 1
ATOM 1538 O O . THR A 1 192 ? 9.488 -5.950 -3.405 1.00 94.19 192 THR A O 1
ATOM 1541 N N . TYR A 1 193 ? 9.070 -6.128 -5.596 1.00 95.81 193 TYR A N 1
ATOM 1542 C CA . TYR A 1 193 ? 8.179 -4.977 -5.654 1.00 95.81 193 TYR A CA 1
ATOM 1543 C C . TYR A 1 193 ? 6.929 -5.187 -4.794 1.00 95.81 193 TYR A C 1
ATOM 1545 O O . TYR A 1 193 ? 6.486 -4.261 -4.117 1.00 95.81 193 TYR A O 1
ATOM 1553 N N . LYS A 1 194 ? 6.375 -6.404 -4.760 1.00 95.44 194 LYS A N 1
ATOM 1554 C CA . LYS A 1 194 ? 5.251 -6.762 -3.884 1.00 95.44 194 LYS A CA 1
ATOM 1555 C C . LYS A 1 194 ? 5.578 -6.552 -2.410 1.00 95.44 194 LYS A C 1
ATOM 1557 O O . LYS A 1 194 ? 4.784 -5.914 -1.722 1.00 95.44 194 LYS A O 1
ATOM 1562 N N . LEU A 1 195 ? 6.727 -7.038 -1.944 1.00 94.31 195 LEU A N 1
ATOM 1563 C CA . LEU A 1 195 ? 7.154 -6.886 -0.550 1.00 94.31 195 LEU A CA 1
ATOM 1564 C C . LEU A 1 195 ? 7.412 -5.418 -0.197 1.00 94.31 195 LEU A C 1
ATOM 1566 O O . LEU A 1 195 ? 6.971 -4.945 0.849 1.00 94.31 195 LEU A O 1
ATOM 1570 N N . LEU A 1 196 ? 8.054 -4.661 -1.088 1.00 95.56 196 LEU A N 1
ATOM 1571 C CA . LEU A 1 196 ? 8.292 -3.233 -0.869 1.00 95.56 196 LEU A CA 1
ATOM 1572 C C . LEU A 1 196 ? 6.994 -2.409 -0.903 1.00 95.56 196 LEU A C 1
ATOM 1574 O O . LEU A 1 196 ? 6.824 -1.497 -0.095 1.00 95.56 196 LEU A O 1
ATOM 1578 N N . PHE A 1 197 ? 6.050 -2.741 -1.787 1.00 95.88 197 PHE A N 1
ATOM 1579 C CA . PHE A 1 197 ? 4.721 -2.128 -1.800 1.00 95.88 197 PHE A CA 1
ATOM 1580 C C . PHE A 1 197 ? 3.950 -2.458 -0.517 1.00 95.88 197 PHE A C 1
ATOM 1582 O O . PHE A 1 197 ? 3.374 -1.567 0.106 1.00 95.88 197 PHE A O 1
ATOM 1589 N N . GLN A 1 198 ? 3.995 -3.711 -0.057 1.00 94.62 198 GLN A N 1
ATOM 1590 C CA . GLN A 1 198 ? 3.451 -4.091 1.247 1.00 94.62 198 GLN A CA 1
ATOM 1591 C C . GLN A 1 198 ? 4.095 -3.282 2.377 1.00 94.62 198 GLN A C 1
ATOM 1593 O O . GLN A 1 198 ? 3.375 -2.770 3.233 1.00 94.62 198 GLN A O 1
ATOM 1598 N N . HIS A 1 199 ? 5.412 -3.092 2.367 1.00 93.88 199 HIS A N 1
ATOM 1599 C CA . HIS A 1 199 ? 6.100 -2.267 3.357 1.00 93.88 199 HIS A CA 1
ATOM 1600 C C . HIS A 1 199 ? 5.615 -0.805 3.324 1.00 93.88 199 HIS A C 1
ATOM 1602 O O . HIS A 1 199 ? 5.223 -0.267 4.363 1.00 93.88 199 HIS A O 1
ATOM 1608 N N . LEU A 1 200 ? 5.527 -0.189 2.136 1.00 94.75 200 LEU A N 1
ATOM 1609 C CA . LEU A 1 200 ? 5.003 1.172 1.953 1.00 94.75 200 LEU A CA 1
ATOM 1610 C C . LEU A 1 200 ? 3.607 1.339 2.574 1.00 94.75 200 LEU A C 1
ATOM 1612 O O . LEU A 1 200 ? 3.370 2.312 3.292 1.00 94.75 200 LEU A O 1
ATOM 1616 N N . ILE A 1 201 ? 2.701 0.391 2.313 1.00 94.94 201 ILE A N 1
ATOM 1617 C CA . ILE A 1 201 ? 1.309 0.445 2.778 1.00 94.94 201 ILE A CA 1
ATOM 1618 C C . ILE A 1 201 ? 1.180 0.148 4.275 1.00 94.94 201 ILE A C 1
ATOM 1620 O O . ILE A 1 201 ? 0.376 0.778 4.957 1.00 94.94 201 ILE A O 1
ATOM 1624 N N . THR A 1 202 ? 1.939 -0.816 4.797 1.00 91.38 202 THR A N 1
ATOM 1625 C CA . THR A 1 202 ? 1.721 -1.363 6.149 1.00 91.38 202 THR A CA 1
ATOM 1626 C C . THR A 1 202 ? 2.602 -0.751 7.231 1.00 91.38 202 THR A C 1
ATOM 1628 O O . THR A 1 202 ? 2.270 -0.875 8.409 1.00 91.38 202 THR A O 1
ATOM 1631 N N . GLN A 1 203 ? 3.710 -0.109 6.863 1.00 87.75 203 GLN A N 1
ATOM 1632 C CA . GLN A 1 203 ? 4.695 0.436 7.806 1.00 87.75 203 GLN A CA 1
ATOM 1633 C C . GLN A 1 203 ? 5.229 1.815 7.395 1.00 87.75 203 GLN A C 1
ATOM 1635 O O . GLN A 1 203 ? 5.856 2.479 8.212 1.00 87.75 203 GLN A O 1
ATOM 1640 N N . GLY A 1 204 ? 4.999 2.242 6.151 1.00 86.00 204 GLY A N 1
ATOM 1641 C CA . GLY A 1 204 ? 5.552 3.478 5.611 1.00 86.00 204 GLY A CA 1
ATOM 1642 C C . GLY A 1 204 ? 4.613 4.683 5.669 1.00 86.00 204 GLY A C 1
ATOM 1643 O O . GLY A 1 204 ? 3.597 4.715 6.367 1.00 86.00 204 GLY A O 1
ATOM 1644 N N . ALA A 1 205 ? 4.948 5.677 4.843 1.00 90.94 205 ALA A N 1
ATOM 1645 C CA . ALA A 1 205 ? 4.276 6.973 4.788 1.00 90.94 205 ALA A CA 1
ATOM 1646 C C . ALA A 1 205 ? 2.760 6.890 4.526 1.00 90.94 205 ALA A C 1
ATOM 1648 O O . ALA A 1 205 ? 2.024 7.786 4.941 1.00 90.94 205 ALA A O 1
ATOM 1649 N N . PHE A 1 206 ? 2.281 5.818 3.887 1.00 94.12 206 PHE A N 1
ATOM 1650 C CA . PHE A 1 206 ? 0.854 5.595 3.670 1.00 94.12 206 PHE A CA 1
ATOM 1651 C C . PHE A 1 206 ? 0.109 5.333 4.987 1.00 94.12 206 PHE A C 1
ATOM 1653 O O . PHE A 1 206 ? -0.906 5.974 5.262 1.00 94.12 206 PHE A O 1
ATOM 1660 N N . LYS A 1 207 ? 0.625 4.429 5.833 1.00 93.00 207 LYS A N 1
ATOM 1661 C CA . LYS A 1 207 ? 0.031 4.146 7.148 1.00 93.00 207 LYS A CA 1
ATOM 1662 C C . LYS A 1 207 ? 0.066 5.385 8.034 1.00 93.00 207 LYS A C 1
ATOM 1664 O O . LYS A 1 207 ? -0.952 5.709 8.639 1.00 93.00 207 LYS A O 1
ATOM 1669 N N . ASP A 1 208 ? 1.181 6.112 8.037 1.00 92.81 208 ASP A N 1
ATOM 1670 C CA . ASP A 1 208 ? 1.311 7.366 8.787 1.00 92.81 208 ASP A CA 1
ATOM 1671 C C . ASP A 1 208 ? 0.268 8.406 8.357 1.00 92.81 208 ASP A C 1
ATOM 1673 O O . ASP A 1 208 ? -0.325 9.086 9.196 1.00 92.81 208 ASP A O 1
ATOM 1677 N N . ALA A 1 209 ? 0.039 8.550 7.046 1.00 93.69 209 ALA A N 1
ATOM 1678 C CA . ALA A 1 209 ? -0.982 9.445 6.507 1.00 93.69 209 ALA A CA 1
ATOM 1679 C C . ALA A 1 209 ? -2.382 9.036 6.979 1.00 93.69 209 ALA A C 1
ATOM 1681 O O . ALA A 1 209 ? -3.173 9.877 7.418 1.00 93.69 209 ALA A O 1
ATOM 1682 N N . LEU A 1 210 ? -2.680 7.737 6.933 1.00 93.38 210 LEU A N 1
ATOM 1683 C CA . LEU A 1 210 ? -3.969 7.206 7.352 1.00 93.38 210 LEU A CA 1
ATOM 1684 C C . LEU A 1 210 ? -4.194 7.401 8.860 1.00 93.38 210 LEU A C 1
ATOM 1686 O O . LEU A 1 210 ? -5.246 7.897 9.260 1.00 93.38 210 LEU A O 1
ATOM 1690 N N . GLU A 1 211 ? -3.204 7.089 9.696 1.00 92.56 211 GLU A N 1
ATOM 1691 C CA . GLU A 1 211 ? -3.242 7.324 11.146 1.00 92.56 211 GLU A CA 1
ATOM 1692 C C . GLU A 1 211 ? -3.446 8.801 11.486 1.00 92.56 211 GLU A C 1
ATOM 1694 O O . GLU A 1 211 ? -4.277 9.139 12.334 1.00 92.56 211 GLU A O 1
ATOM 1699 N N . LEU A 1 212 ? -2.734 9.691 10.792 1.00 92.25 212 LEU A N 1
ATOM 1700 C CA . LEU A 1 212 ? -2.900 11.131 10.946 1.00 92.25 212 LEU A CA 1
ATOM 1701 C C . LEU A 1 212 ? -4.316 11.575 10.559 1.00 92.25 212 LEU A C 1
ATOM 1703 O O . LEU A 1 212 ? -4.897 12.429 11.228 1.00 92.25 212 LEU A O 1
ATOM 1707 N N . THR A 1 213 ? -4.895 10.965 9.527 1.00 91.31 213 THR A N 1
ATOM 1708 C CA . THR A 1 213 ? -6.277 11.234 9.123 1.00 91.31 213 THR A CA 1
ATOM 1709 C C . THR A 1 213 ? -7.246 10.814 10.224 1.00 91.31 213 THR A C 1
ATOM 1711 O O . THR A 1 213 ? -8.024 11.643 10.690 1.00 91.31 213 THR A O 1
ATOM 1714 N N . PHE A 1 214 ? -7.162 9.571 10.714 1.00 88.94 214 PHE A N 1
ATOM 1715 C CA . PHE A 1 214 ? -8.002 9.087 11.819 1.00 88.94 214 PHE A CA 1
ATOM 1716 C C . PHE A 1 214 ? -7.873 9.953 13.080 1.00 88.94 214 PHE A C 1
ATOM 1718 O O . PHE A 1 214 ? -8.866 10.180 13.771 1.00 88.94 214 PHE A O 1
ATOM 1725 N N . LYS A 1 215 ? -6.675 10.480 13.360 1.00 87.94 215 LYS A N 1
ATOM 1726 C CA . LYS A 1 215 ? -6.425 11.391 14.484 1.00 87.94 215 LYS A CA 1
ATOM 1727 C C . LYS A 1 215 ? -7.105 12.754 14.331 1.00 87.94 215 LYS A C 1
ATOM 1729 O O . LYS A 1 215 ? -7.506 13.335 15.337 1.00 87.94 215 LYS A O 1
ATOM 1734 N N . ASN A 1 216 ? -7.203 13.262 13.105 1.00 85.38 216 ASN A N 1
ATOM 1735 C CA . ASN A 1 216 ? -7.714 14.604 12.816 1.00 85.38 216 ASN A CA 1
ATOM 1736 C C . ASN A 1 216 ? -9.197 14.635 12.441 1.00 85.38 216 ASN A C 1
ATOM 1738 O O . ASN A 1 216 ? -9.781 15.717 12.387 1.00 85.38 216 ASN A O 1
ATOM 1742 N N . VAL A 1 217 ? -9.826 13.483 12.193 1.00 81.12 217 VAL A N 1
ATOM 1743 C CA . VAL A 1 217 ? -11.280 13.441 12.046 1.00 81.12 217 VAL A CA 1
ATOM 1744 C C . VAL A 1 217 ? -11.912 13.810 13.394 1.00 81.12 217 VAL A C 1
ATOM 1746 O O . VAL A 1 217 ? -11.634 13.139 14.391 1.00 81.12 217 VAL A O 1
ATOM 1749 N N . PRO A 1 218 ? -12.741 14.876 13.449 1.00 62.84 218 PRO A N 1
ATOM 1750 C CA . PRO A 1 218 ? -13.367 15.318 14.686 1.00 62.84 218 PRO A CA 1
ATOM 1751 C C . PRO A 1 218 ? -14.100 14.175 15.381 1.00 62.84 218 PRO A C 1
ATOM 1753 O O . PRO A 1 218 ? -14.642 13.282 14.721 1.00 62.84 218 PRO A O 1
ATOM 1756 N N . LYS A 1 219 ? -14.165 14.244 16.718 1.00 58.59 219 LYS A N 1
ATOM 1757 C CA . LYS A 1 219 ? -15.084 13.419 17.506 1.00 58.59 219 LYS A CA 1
ATOM 1758 C C . LYS A 1 219 ? -16.467 13.492 16.847 1.00 58.59 219 LYS A C 1
ATOM 1760 O O . LYS A 1 219 ? -17.078 14.554 16.850 1.00 58.59 219 LYS A O 1
ATOM 1765 N N . HIS A 1 220 ? -16.929 12.355 16.333 1.00 52.00 220 HIS A N 1
ATOM 1766 C CA . HIS A 1 220 ? -18.257 12.111 15.762 1.00 52.00 220 HIS A CA 1
ATOM 1767 C C . HIS A 1 220 ? -18.489 12.519 14.301 1.00 52.00 220 HIS A C 1
ATOM 1769 O O . HIS A 1 220 ? -18.383 13.673 13.891 1.00 52.00 220 HIS A O 1
ATOM 1775 N N . PRO A 1 221 ? -18.992 11.542 13.534 1.00 45.22 221 PRO A N 1
ATOM 1776 C CA . PRO A 1 221 ? -20.289 11.740 12.895 1.00 45.22 221 PRO A CA 1
ATOM 1777 C C . PRO A 1 221 ? -21.479 11.098 13.643 1.00 45.22 221 PRO A C 1
ATOM 1779 O O . PRO A 1 221 ? -22.605 11.363 13.225 1.00 45.22 221 PRO A O 1
ATOM 1782 N N . PHE A 1 222 ? -21.263 10.276 14.681 1.00 45.47 222 PHE A N 1
ATOM 1783 C CA . PHE A 1 222 ? -22.258 9.348 15.260 1.00 45.47 222 PHE A CA 1
ATOM 1784 C C . PHE A 1 222 ? -22.490 9.584 16.745 1.00 45.47 222 PHE A C 1
ATOM 1786 O O . PHE A 1 222 ? -21.476 9.541 17.478 1.00 45.47 222 PHE A O 1
#

pLDDT: mean 82.57, std 19.39, range [24.97, 97.06]